Protein AF-A0AAW1TLP4-F1 (afdb_monomer_lite)

InterPro domains:
  IPR049407 Ubiquitin carboxyl-terminal hydrolase 38-like, N-terminal domain [PF21246] (5-250)

Secondary structure (DSSP, 8-state):
------------HHHHHHHHHHHHHHHHHHHHH-S-HHHHHHHHHHHHHTPPPPSSHHHHHHHHHHHHHHHHHHHHHTTSHHHHHHHHHHHHHHHHSS-S---GGGGGGGGGS-GGGHHHHHHHHHTT---HHHHHHHHHHHHHHHTT--S-THHHHHHHHHHHHHHHTT-HHHHHHHHHHHHHHHHHGGGSHHHHHHHHHHHHHHHHH-TT-HHHHHHHHHHHHHHHHHHHHH--HHHHHHHHHHHHHHHHHHHH-GGG-TTSTT---

Organism: NCBI:txid420089

Foldseek 3Di:
DDDDDDDPPDDDPVVLVVLLVVLVVLLVVCVVPVPCLLVSLLSVLVSQFPDDQDPDPVSNVVVLVSLVVVLVSCLVSPPDVVSLLSSVVSNLVVQLDPDPRTHLSSLSSLVSADLVCLLVSLLVVVVVPDDLSSLLSNLLSLLVCLLPPLSRQCSLVNSLSNLVSCVVVVVVVSLLVSLLVRQLSLLLCCLPPSSCNRSVSVNLVSLQPCLPPCSSVVSCPVVVVVSLVSLVVVVDPSSVVSNVSSVVSVVVSCVSVVCPDPPDPNPDD

pLDDT: mean 84.11, std 16.76, range [29.31, 98.0]

Radius of gyration: 20.74 Å; chains: 1; bounding box: 48×58×64 Å

Structure (mmCIF, N/CA/C/O backbone):
data_AF-A0AAW1TLP4-F1
#
_entry.id   AF-A0AAW1TLP4-F1
#
loop_
_atom_site.group_PDB
_atom_site.id
_atom_site.type_symbol
_atom_site.label_atom_id
_atom_site.label_alt_id
_atom_site.label_comp_id
_atom_site.label_asym_id
_atom_site.label_entity_id
_atom_site.label_seq_id
_atom_site.pdbx_PDB_ins_code
_atom_site.Cartn_x
_atom_site.Cartn_y
_atom_site.Cartn_z
_atom_site.occupancy
_atom_site.B_iso_or_equiv
_atom_site.auth_seq_id
_atom_site.auth_comp_id
_atom_site.auth_asym_id
_atom_site.auth_atom_id
_atom_site.pdbx_PDB_model_num
ATOM 1 N N . MET A 1 1 ? 7.059 43.260 -6.664 1.00 36.00 1 MET A N 1
ATOM 2 C CA . MET A 1 1 ? 5.935 42.314 -6.834 1.00 36.00 1 MET A CA 1
ATOM 3 C C . MET A 1 1 ? 6.008 41.305 -5.700 1.00 36.00 1 MET A C 1
ATOM 5 O O . MET A 1 1 ? 6.992 40.587 -5.611 1.00 36.00 1 MET A O 1
ATOM 9 N N . ALA A 1 2 ? 5.056 41.357 -4.768 1.00 30.28 2 ALA A N 1
ATOM 10 C CA . ALA A 1 2 ? 5.064 40.554 -3.548 1.00 30.28 2 ALA A CA 1
ATOM 11 C C . ALA A 1 2 ? 4.572 39.126 -3.831 1.00 30.28 2 ALA A C 1
ATOM 13 O O . ALA A 1 2 ? 3.462 38.934 -4.327 1.00 30.28 2 ALA A O 1
ATOM 14 N N . VAL A 1 3 ? 5.404 38.137 -3.506 1.00 29.31 3 VAL A N 1
ATOM 15 C CA . VAL A 1 3 ? 5.059 36.714 -3.533 1.00 29.31 3 VAL A CA 1
ATOM 16 C C . VAL A 1 3 ? 4.250 36.411 -2.274 1.00 29.31 3 VAL A C 1
ATOM 18 O O . VAL A 1 3 ? 4.760 36.506 -1.160 1.00 29.31 3 VAL A O 1
ATOM 21 N N . LYS A 1 4 ? 2.969 36.075 -2.446 1.00 31.33 4 LYS A N 1
ATOM 22 C CA . LYS A 1 4 ? 2.112 35.573 -1.367 1.00 31.33 4 LYS A CA 1
ATOM 23 C C . LYS A 1 4 ? 2.612 34.188 -0.948 1.00 31.33 4 LYS A C 1
ATOM 25 O O . LYS A 1 4 ? 2.318 33.195 -1.606 1.00 31.33 4 LYS A O 1
ATOM 30 N N . GLN A 1 5 ? 3.366 34.134 0.148 1.00 30.27 5 GLN A N 1
ATOM 31 C CA . GLN A 1 5 ? 3.613 32.905 0.896 1.00 30.27 5 GLN A CA 1
ATOM 32 C C . GLN A 1 5 ? 2.272 32.368 1.403 1.00 30.27 5 GLN A C 1
ATOM 34 O O . GLN A 1 5 ? 1.548 33.036 2.143 1.00 30.27 5 GLN A O 1
ATOM 39 N N . LYS A 1 6 ? 1.926 31.164 0.949 1.00 30.39 6 LYS A N 1
ATOM 40 C CA . LYS A 1 6 ? 0.768 30.407 1.410 1.00 30.39 6 LYS A CA 1
ATOM 41 C C . LYS A 1 6 ? 1.072 29.960 2.839 1.00 30.39 6 LYS A C 1
ATOM 43 O O . LYS A 1 6 ? 1.929 29.108 3.053 1.00 30.39 6 LYS A O 1
A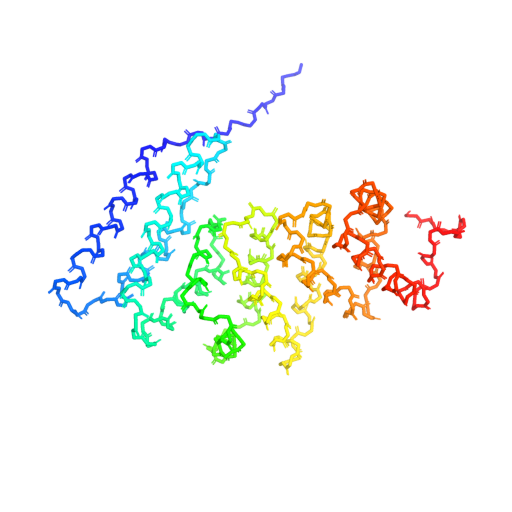TOM 48 N N . VAL A 1 7 ? 0.426 30.624 3.792 1.00 29.83 7 VAL A N 1
ATOM 49 C CA . VAL A 1 7 ? 0.464 30.322 5.224 1.00 29.83 7 VAL A CA 1
ATOM 50 C C . VAL A 1 7 ? 0.101 28.849 5.402 1.00 29.83 7 VAL A C 1
ATOM 52 O O . VAL A 1 7 ? -1.021 28.438 5.119 1.00 29.83 7 VAL A O 1
ATOM 55 N N . VAL A 1 8 ? 1.087 28.051 5.803 1.00 35.94 8 VAL A N 1
ATOM 56 C CA . VAL A 1 8 ? 0.867 26.723 6.367 1.00 35.94 8 VAL A CA 1
ATOM 57 C C . VAL A 1 8 ? 0.180 26.976 7.702 1.00 35.94 8 VAL A C 1
ATOM 59 O O . VAL A 1 8 ? 0.779 27.574 8.594 1.00 35.94 8 VAL A O 1
ATOM 62 N N . GLU A 1 9 ? -1.098 26.620 7.809 1.00 31.27 9 GLU A N 1
ATOM 63 C CA . GLU A 1 9 ? -1.825 26.654 9.077 1.00 31.27 9 GLU A CA 1
ATOM 64 C C . GLU A 1 9 ? -1.150 25.680 10.051 1.00 31.27 9 GLU A C 1
ATOM 66 O O . GLU A 1 9 ? -1.403 24.477 10.049 1.00 31.27 9 GLU A O 1
ATOM 71 N N . CYS A 1 10 ? -0.240 26.211 10.867 1.00 36.88 10 CYS A N 1
ATOM 72 C CA . CYS A 1 10 ? 0.260 25.554 12.062 1.00 36.88 10 CYS A CA 1
ATOM 73 C C . CYS A 1 10 ? -0.900 25.448 13.056 1.00 36.88 10 CYS A C 1
ATOM 75 O O . CYS A 1 10 ? -1.240 26.430 13.715 1.00 36.88 10 CYS A O 1
ATOM 77 N N . VAL A 1 11 ? -1.512 24.270 13.156 1.00 45.19 11 VAL A N 1
ATOM 78 C CA . VAL A 1 11 ? -2.456 23.947 14.233 1.00 45.19 11 VAL A CA 1
ATOM 79 C C . VAL A 1 11 ? -1.723 23.172 15.331 1.00 45.19 11 VAL A C 1
ATOM 81 O O . VAL A 1 11 ? -0.808 22.391 15.073 1.00 45.19 11 VAL A O 1
ATOM 84 N N . ASP A 1 12 ? -2.103 23.466 16.573 1.00 43.81 12 ASP A N 1
ATOM 85 C CA . ASP A 1 12 ? -1.364 23.197 17.806 1.00 43.81 12 ASP A CA 1
ATOM 86 C C . ASP A 1 12 ? -1.143 21.690 18.095 1.00 43.81 12 ASP A C 1
ATOM 88 O O . ASP A 1 12 ? -2.121 20.930 18.107 1.00 43.81 12 ASP A O 1
ATOM 92 N N . PRO A 1 13 ? 0.089 21.242 18.431 1.00 48.75 13 PRO A N 1
ATOM 93 C CA . PRO A 1 13 ? 0.403 19.875 18.878 1.00 48.75 13 PRO A CA 1
ATOM 94 C C . PRO A 1 13 ? -0.457 19.380 20.052 1.00 48.75 13 PRO A C 1
ATOM 96 O O . PRO A 1 13 ? -0.681 18.176 20.194 1.00 48.75 13 PRO A O 1
ATOM 99 N N . ALA A 1 14 ? -0.986 20.309 20.854 1.00 53.66 14 ALA A N 1
ATOM 100 C CA . ALA A 1 14 ? -1.932 20.035 21.932 1.00 53.66 14 ALA A CA 1
ATOM 101 C C . ALA A 1 14 ? -3.210 19.326 21.442 1.00 53.66 14 ALA A C 1
ATOM 103 O O . ALA A 1 14 ? -3.801 18.540 22.178 1.00 53.66 14 ALA A O 1
ATOM 104 N N . THR A 1 15 ? -3.615 19.540 20.185 1.00 61.12 15 THR A N 1
ATOM 105 C CA . THR A 1 15 ? -4.837 18.959 19.605 1.00 61.12 15 THR A CA 1
ATOM 106 C C . THR A 1 15 ? -4.687 17.462 19.332 1.00 61.12 15 THR A C 1
ATOM 108 O O . THR A 1 15 ? -5.617 16.695 19.571 1.00 61.12 15 THR A O 1
ATOM 111 N N . THR A 1 16 ? -3.519 17.020 18.858 1.00 60.44 16 THR A N 1
ATOM 112 C CA . THR A 1 16 ? -3.246 15.595 18.596 1.00 60.44 16 THR A CA 1
ATOM 113 C C . THR A 1 16 ? -3.100 14.819 19.902 1.00 60.44 16 THR A C 1
ATOM 115 O O . THR A 1 16 ? -3.655 13.733 20.033 1.00 60.44 16 THR A O 1
ATOM 118 N N . GLU A 1 17 ? -2.422 15.396 20.897 1.00 61.50 17 GLU A N 1
ATOM 119 C CA . GLU A 1 17 ? -2.265 14.791 22.226 1.00 61.50 17 GLU A CA 1
ATOM 120 C C . GLU A 1 17 ? -3.606 14.713 22.975 1.00 61.50 17 GLU A C 1
ATOM 122 O O . GLU A 1 17 ? -3.953 13.659 23.506 1.00 61.50 17 GLU A O 1
ATOM 127 N N . ALA A 1 18 ? -4.428 15.768 22.922 1.00 62.47 18 ALA A N 1
ATOM 128 C CA . ALA A 1 18 ? -5.783 15.753 23.476 1.00 62.47 18 ALA A CA 1
ATOM 129 C C . ALA A 1 18 ? -6.686 14.707 22.800 1.00 62.47 18 ALA A C 1
ATOM 131 O O . ALA A 1 18 ? -7.446 14.020 23.481 1.00 62.47 18 ALA A O 1
ATOM 132 N N . ARG A 1 19 ? -6.586 14.546 21.472 1.00 67.56 19 ARG A N 1
ATOM 133 C CA . ARG A 1 19 ? -7.321 13.502 20.739 1.00 67.56 19 ARG A CA 1
ATOM 134 C C . ARG A 1 19 ? -6.858 12.107 21.126 1.00 67.56 19 ARG A C 1
ATOM 136 O O . ARG A 1 19 ? -7.700 11.245 21.332 1.00 67.56 19 ARG A O 1
ATOM 143 N N . LEU A 1 20 ? -5.553 11.893 21.277 1.00 63.94 20 LEU A N 1
ATOM 144 C CA . LEU A 1 20 ? -5.019 10.614 21.731 1.00 63.94 20 LEU A CA 1
ATOM 145 C C . LEU A 1 20 ? -5.548 10.269 23.129 1.00 63.94 20 LEU A C 1
ATOM 147 O O . LEU A 1 20 ? -6.078 9.185 23.329 1.00 63.94 20 LEU A O 1
ATOM 151 N N . HIS A 1 21 ? -5.506 11.215 24.070 1.00 65.69 21 HIS A N 1
ATOM 152 C CA . HIS A 1 21 ? -6.095 11.028 25.398 1.00 65.69 21 HIS A CA 1
ATOM 153 C C . HIS A 1 21 ? -7.598 10.730 25.349 1.00 65.69 21 HIS A C 1
ATOM 155 O O . HIS A 1 21 ? -8.080 9.920 26.141 1.00 65.69 21 HIS A O 1
ATOM 161 N N . LEU A 1 22 ? -8.336 11.347 24.420 1.00 69.12 22 LEU A N 1
ATOM 162 C CA . LEU A 1 22 ? -9.751 11.049 24.212 1.00 69.12 22 LEU A CA 1
ATOM 163 C C . LEU A 1 22 ? -9.949 9.605 23.730 1.00 69.12 22 LEU A C 1
ATOM 165 O O . LEU A 1 22 ? -10.743 8.889 24.327 1.00 69.12 22 LEU A O 1
ATOM 169 N N . LEU A 1 23 ? -9.179 9.158 22.730 1.00 69.50 23 LEU A N 1
ATOM 170 C CA . LEU A 1 23 ? -9.235 7.785 22.209 1.00 69.50 23 LEU A CA 1
ATOM 171 C C . LEU A 1 23 ? -8.921 6.748 23.292 1.00 69.50 23 LEU A C 1
ATOM 173 O O . LEU A 1 23 ? -9.625 5.750 23.425 1.00 69.50 23 LEU A O 1
ATOM 177 N N . LEU A 1 24 ? -7.897 7.009 24.105 1.00 64.62 24 LEU A N 1
ATOM 178 C CA . LEU A 1 24 ? -7.506 6.131 25.208 1.00 64.62 24 LEU A CA 1
ATOM 179 C C . LEU A 1 24 ? -8.579 6.055 26.290 1.00 64.62 24 LEU A C 1
ATOM 181 O O . LEU A 1 24 ? -8.884 4.975 26.788 1.00 64.62 24 LEU A O 1
ATOM 185 N N . ARG A 1 25 ? -9.216 7.185 26.605 1.00 68.06 25 ARG A N 1
ATOM 186 C CA . ARG A 1 25 ? -10.347 7.210 27.531 1.00 68.06 25 ARG A CA 1
ATOM 187 C C . ARG A 1 25 ? -11.554 6.456 26.970 1.00 68.06 25 ARG A C 1
ATOM 189 O O . ARG A 1 25 ? -12.196 5.726 27.721 1.00 68.06 25 ARG A O 1
ATOM 196 N N . SER A 1 26 ? -11.856 6.600 25.678 1.00 67.06 26 SER A N 1
ATOM 197 C CA . SER A 1 26 ? -12.930 5.850 25.012 1.00 67.06 26 SER A CA 1
ATOM 198 C C . SER A 1 26 ? -12.687 4.340 25.090 1.00 67.06 26 SER A C 1
ATOM 200 O O . SER A 1 26 ? -13.602 3.588 25.419 1.00 67.06 26 SER A O 1
ATOM 202 N N . LEU A 1 27 ? -11.439 3.902 24.891 1.00 64.06 27 LEU A N 1
ATOM 203 C CA . LEU A 1 27 ? -11.014 2.506 25.038 1.00 64.06 27 LEU A CA 1
ATOM 204 C C . LEU A 1 27 ? -11.171 1.981 26.473 1.00 64.06 27 LEU A C 1
ATOM 206 O O . LEU A 1 27 ? -11.722 0.901 26.688 1.00 64.06 27 LEU A O 1
ATOM 210 N N . GLU A 1 28 ? -10.746 2.752 27.476 1.00 66.56 28 GLU A N 1
ATOM 211 C CA . GLU A 1 28 ? -10.888 2.373 28.889 1.00 66.56 28 GLU A CA 1
ATOM 212 C C . GLU A 1 28 ? -12.354 2.255 29.335 1.00 66.56 28 GLU A C 1
ATOM 214 O O . GLU A 1 28 ? -12.690 1.386 30.145 1.00 66.56 28 GLU A O 1
ATOM 219 N N . VAL A 1 29 ? -13.238 3.107 28.806 1.00 64.81 29 VAL A N 1
ATOM 220 C CA . VAL A 1 29 ? -14.685 3.049 29.068 1.00 64.81 29 VAL A CA 1
ATOM 221 C C . VAL A 1 29 ? -15.317 1.839 28.372 1.00 64.81 29 VAL A C 1
ATOM 223 O O . VAL A 1 29 ? -16.080 1.104 29.001 1.00 64.81 29 VAL A O 1
ATOM 226 N N . ALA A 1 30 ? -14.934 1.551 27.124 1.00 61.22 30 ALA A N 1
ATOM 227 C CA . ALA A 1 30 ? -15.415 0.389 26.367 1.00 61.22 30 ALA A CA 1
ATOM 228 C C . ALA A 1 30 ? -15.118 -0.949 27.062 1.00 61.22 30 ALA A C 1
ATOM 230 O O . ALA A 1 30 ? -15.919 -1.890 27.016 1.00 61.22 30 ALA A O 1
ATOM 231 N N . LYS A 1 31 ? -13.976 -1.019 27.755 1.00 60.94 31 LYS A N 1
ATOM 232 C CA . LYS A 1 31 ? -13.563 -2.182 28.543 1.00 60.94 31 LYS A CA 1
ATOM 233 C C . LYS A 1 31 ? -14.508 -2.477 29.712 1.00 60.94 31 LYS A C 1
ATOM 235 O O . LYS A 1 31 ? -14.635 -3.639 30.094 1.00 60.94 31 LYS A O 1
ATOM 240 N N . ARG A 1 32 ? -15.173 -1.454 30.268 1.00 59.72 32 ARG A N 1
ATOM 241 C CA . ARG A 1 32 ? -16.080 -1.583 31.422 1.00 59.72 32 ARG A CA 1
ATOM 242 C C . ARG A 1 32 ? -17.505 -1.977 31.032 1.00 59.72 32 ARG A C 1
ATOM 244 O O . ARG A 1 32 ? -18.088 -2.794 31.736 1.00 59.72 32 ARG A O 1
ATOM 251 N N . ASP A 1 33 ? -18.025 -1.461 29.917 1.00 56.41 33 ASP A N 1
ATOM 252 C CA . ASP A 1 33 ? -19.459 -1.575 29.600 1.00 56.41 33 ASP A CA 1
ATOM 253 C C . ASP A 1 33 ? -19.828 -2.655 28.569 1.00 56.41 33 ASP A C 1
ATOM 255 O O . ASP A 1 33 ? -21.009 -2.935 28.397 1.00 56.41 33 ASP A O 1
ATOM 259 N N . GLY A 1 34 ? -18.863 -3.300 27.897 1.00 54.25 34 GLY A N 1
ATOM 260 C CA . GLY A 1 34 ? -19.057 -4.521 27.085 1.00 54.25 34 GLY A CA 1
ATOM 261 C C . GLY A 1 34 ? -19.951 -4.421 25.831 1.00 54.25 34 GLY A C 1
ATOM 262 O O . GLY A 1 34 ? -19.796 -5.232 24.925 1.00 54.25 34 GLY A O 1
ATOM 263 N N . ILE A 1 35 ? -20.839 -3.428 25.737 1.00 54.84 35 ILE A N 1
ATOM 264 C CA . ILE A 1 35 ? -21.968 -3.363 24.790 1.00 54.84 35 ILE A CA 1
ATOM 265 C C . ILE A 1 35 ? -21.676 -2.449 23.574 1.00 54.84 35 ILE A C 1
ATOM 267 O O . ILE A 1 35 ? -22.489 -2.370 22.660 1.00 54.84 35 ILE A O 1
ATOM 271 N N . GLN A 1 36 ? -20.523 -1.764 23.512 1.00 65.62 36 GLN A N 1
ATOM 272 C CA . GLN A 1 36 ? -20.207 -0.795 22.433 1.00 65.62 36 GLN A CA 1
ATOM 273 C C . GLN A 1 36 ? -18.765 -0.875 21.891 1.00 65.62 36 GLN A C 1
ATOM 275 O O . GLN A 1 36 ? -18.196 0.132 21.468 1.00 65.62 36 GLN A O 1
ATOM 280 N N . ARG A 1 37 ? -18.128 -2.052 21.940 1.00 68.69 37 ARG A N 1
ATOM 281 C CA . ARG A 1 37 ? -16.717 -2.199 21.521 1.00 68.69 37 ARG A CA 1
ATOM 282 C C . ARG A 1 37 ? -16.502 -1.914 20.030 1.00 68.69 37 ARG A C 1
ATOM 284 O O . ARG A 1 37 ? -15.512 -1.290 19.671 1.00 68.69 37 ARG A O 1
ATOM 291 N N . ASP A 1 38 ? -17.453 -2.311 19.194 1.00 71.12 38 ASP A N 1
ATOM 292 C CA . ASP A 1 38 ? -17.503 -2.041 17.753 1.00 71.12 38 ASP A CA 1
ATOM 293 C C . ASP A 1 38 ? -17.496 -0.536 17.441 1.00 71.12 38 ASP A C 1
ATOM 295 O O . ASP A 1 38 ? -16.661 -0.057 16.675 1.00 71.12 38 ASP A O 1
ATOM 299 N N . LYS A 1 39 ? -18.368 0.233 18.103 1.00 77.44 39 LYS A N 1
ATOM 300 C CA . LYS A 1 39 ? -18.465 1.690 17.929 1.00 77.44 39 LYS A CA 1
ATOM 301 C C . LYS A 1 39 ? -17.185 2.399 18.341 1.00 77.44 39 LYS A C 1
ATOM 303 O O . LYS A 1 39 ? -16.747 3.320 17.663 1.00 77.44 39 LYS A O 1
ATOM 308 N N . VAL A 1 40 ? -16.568 1.941 19.425 1.00 76.19 40 VAL A N 1
ATOM 309 C CA . VAL A 1 40 ? -15.319 2.516 19.930 1.00 76.19 40 VAL A CA 1
ATOM 310 C C . VAL A 1 40 ? -14.174 2.255 18.951 1.00 76.19 40 VAL A C 1
ATOM 312 O O . VAL A 1 40 ? -13.410 3.172 18.662 1.00 76.19 40 VAL A O 1
ATOM 315 N N . CYS A 1 41 ? -14.088 1.055 18.368 1.00 78.81 41 CYS A N 1
ATOM 316 C CA . CYS A 1 41 ? -13.142 0.771 17.289 1.00 78.81 41 CYS A CA 1
ATOM 317 C C . CYS A 1 41 ? -13.356 1.698 16.087 1.00 78.81 41 CYS A C 1
ATOM 319 O O . CYS A 1 41 ? -12.394 2.296 15.611 1.00 78.81 41 CYS A O 1
ATOM 321 N N . VAL A 1 42 ? -14.602 1.896 15.649 1.00 82.50 42 VAL A N 1
ATOM 322 C CA . VAL A 1 42 ? -14.922 2.821 14.547 1.00 82.50 42 VAL A CA 1
ATOM 323 C C . VAL A 1 42 ? -14.492 4.259 14.870 1.00 82.50 42 VAL A C 1
ATOM 325 O O . VAL A 1 42 ? -13.845 4.906 14.047 1.00 82.50 42 VAL A O 1
ATOM 328 N N . GLU A 1 43 ? -14.773 4.751 16.080 1.00 83.38 43 GLU A N 1
ATOM 329 C CA . GLU A 1 43 ? -14.359 6.090 16.524 1.00 83.38 43 GLU A CA 1
ATOM 330 C C . GLU A 1 43 ? -12.834 6.256 16.559 1.00 83.38 43 GLU A C 1
ATOM 332 O O . GLU A 1 43 ? -12.315 7.311 16.184 1.00 83.38 43 GLU A O 1
ATOM 337 N N . ILE A 1 44 ? -12.100 5.218 16.969 1.00 84.06 44 ILE A N 1
ATOM 338 C CA . ILE A 1 44 ? -10.632 5.229 16.957 1.00 84.06 44 ILE A CA 1
ATOM 339 C C . ILE A 1 44 ? -10.106 5.320 15.538 1.00 84.06 44 ILE A C 1
ATOM 341 O O . ILE A 1 44 ? -9.225 6.136 15.272 1.00 84.06 44 ILE A O 1
ATOM 345 N N . VAL A 1 45 ? -10.648 4.515 14.626 1.00 88.94 45 VAL A N 1
ATOM 346 C CA . VAL A 1 45 ? -10.234 4.519 13.223 1.00 88.94 45 VAL A CA 1
ATOM 347 C C . VAL A 1 45 ? -10.465 5.893 12.593 1.00 88.94 45 VAL A C 1
ATOM 349 O O . VAL A 1 45 ? -9.536 6.459 12.012 1.00 88.94 45 VAL A O 1
ATOM 352 N N . ALA A 1 46 ? -11.645 6.483 12.793 1.00 87.94 46 ALA A N 1
ATOM 353 C CA . ALA A 1 46 ? -11.936 7.842 12.340 1.00 87.94 46 ALA A CA 1
ATOM 354 C C . ALA A 1 46 ? -10.996 8.879 12.991 1.00 87.94 46 ALA A C 1
ATOM 356 O O . ALA A 1 46 ? -10.464 9.766 12.321 1.00 87.94 46 ALA A O 1
ATOM 357 N N . GLY A 1 47 ? -10.722 8.747 14.293 1.00 86.94 47 GLY A N 1
ATOM 358 C CA . GLY A 1 47 ? -9.805 9.620 15.028 1.00 86.94 47 GLY A CA 1
ATOM 359 C C . GLY A 1 47 ? -8.369 9.577 14.500 1.00 86.94 47 GLY A C 1
ATOM 360 O O . GLY A 1 47 ? -7.753 10.633 14.315 1.00 86.94 47 GLY A O 1
ATOM 361 N N . LEU A 1 48 ? -7.860 8.379 14.196 1.00 89.88 48 LEU A N 1
ATOM 362 C CA . LEU A 1 48 ? -6.547 8.168 13.580 1.00 89.88 48 LEU A CA 1
ATOM 363 C C . LEU A 1 48 ? -6.451 8.876 12.223 1.00 89.88 48 LEU A C 1
ATOM 365 O O . LEU A 1 48 ? -5.416 9.468 11.920 1.00 89.88 48 LEU A O 1
ATOM 369 N N . GLY A 1 49 ? -7.533 8.886 11.438 1.00 89.62 49 GLY A N 1
ATOM 370 C CA . GLY A 1 49 ? -7.597 9.552 10.130 1.00 89.62 49 GLY A CA 1
ATOM 371 C C . GLY A 1 49 ? -7.420 11.057 10.184 1.00 89.62 49 GLY A C 1
ATOM 372 O O . GLY A 1 49 ? -6.942 11.663 9.227 1.00 89.62 49 GLY A O 1
ATOM 373 N N . MET A 1 50 ? -7.711 11.655 11.334 1.00 87.44 50 MET A N 1
ATOM 374 C CA . MET A 1 50 ? -7.641 13.096 11.544 1.00 87.44 50 MET A CA 1
ATOM 375 C C . MET A 1 50 ? -6.293 13.564 12.105 1.00 87.44 50 MET A C 1
ATOM 377 O O . MET A 1 50 ? -6.128 14.758 12.382 1.00 87.44 50 MET A O 1
ATOM 381 N N . PHE A 1 51 ? -5.335 12.658 12.320 1.00 86.06 51 PHE A N 1
ATOM 382 C CA . PHE A 1 51 ? -4.016 13.012 12.838 1.00 86.06 51 PHE A CA 1
ATOM 383 C C . PHE A 1 51 ? -3.167 13.740 11.800 1.00 86.06 51 PHE A C 1
ATOM 385 O O . PHE A 1 51 ? -2.965 13.276 10.680 1.00 86.06 51 PHE A O 1
ATOM 392 N N . GLN A 1 52 ? -2.587 14.866 12.202 1.00 83.25 52 GLN A N 1
ATOM 393 C CA . GLN A 1 52 ? -1.546 15.519 11.420 1.00 83.25 52 GLN A CA 1
ATOM 394 C C . GLN A 1 52 ? -0.194 14.929 11.808 1.00 83.25 52 GLN A C 1
ATOM 396 O O . GLN A 1 52 ? 0.163 14.922 12.986 1.00 83.25 52 GLN A O 1
ATOM 401 N N . ILE A 1 53 ? 0.549 14.438 10.817 1.00 86.12 53 ILE A N 1
ATOM 402 C CA . ILE A 1 53 ? 1.898 13.918 11.033 1.00 86.12 53 ILE A CA 1
ATOM 403 C C . ILE A 1 53 ? 2.819 15.107 11.334 1.00 86.12 53 ILE A C 1
ATOM 405 O O . ILE A 1 53 ? 2.914 16.011 10.498 1.00 86.12 53 ILE A O 1
ATOM 409 N N . PRO A 1 54 ? 3.500 15.138 12.491 1.00 87.19 54 PRO A N 1
ATOM 410 C CA . PRO A 1 54 ? 4.430 16.215 12.796 1.00 87.19 54 PRO A CA 1
ATOM 411 C C . PRO A 1 54 ? 5.636 16.192 11.850 1.00 87.19 54 PRO A C 1
ATOM 413 O O . PRO A 1 54 ? 6.249 15.145 11.659 1.00 87.19 54 PRO A O 1
ATOM 416 N N . SER A 1 55 ? 6.014 17.353 11.310 1.00 85.25 55 SER A N 1
ATOM 417 C CA . SER A 1 55 ? 7.252 17.504 10.524 1.00 85.25 55 SER A CA 1
ATOM 418 C C . SER A 1 55 ? 8.504 17.649 11.396 1.00 85.25 55 SER A C 1
ATOM 420 O O . SER A 1 55 ? 9.620 17.485 10.912 1.00 85.25 55 SER A O 1
ATOM 422 N N . ASP A 1 56 ? 8.322 18.010 12.668 1.00 90.19 56 ASP A N 1
ATOM 423 C CA . ASP A 1 56 ? 9.404 18.166 13.637 1.00 90.19 56 ASP A CA 1
ATOM 424 C C . ASP A 1 56 ? 9.880 16.789 14.142 1.00 90.19 56 ASP A C 1
ATOM 426 O O . ASP A 1 56 ? 9.035 16.004 14.585 1.00 90.19 56 ASP A O 1
ATOM 430 N N . PRO A 1 57 ? 11.193 16.483 14.115 1.00 88.38 57 PRO A N 1
ATOM 431 C CA . PRO A 1 57 ? 11.704 15.159 14.475 1.00 88.38 57 PRO A CA 1
ATOM 432 C C . PRO A 1 57 ? 11.375 14.709 15.905 1.00 88.38 57 PRO A C 1
ATOM 434 O 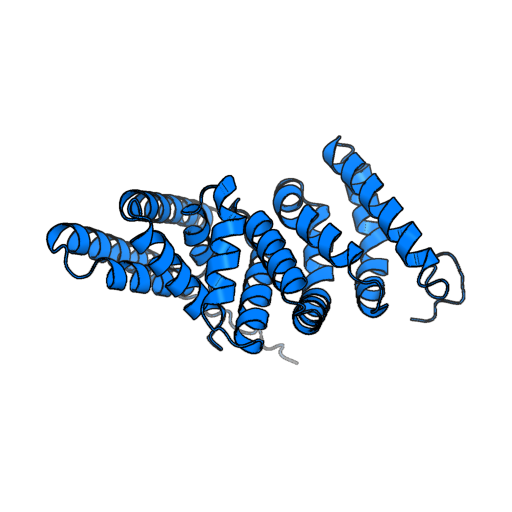O . PRO A 1 57 ? 11.009 13.553 16.111 1.00 88.38 57 PRO A O 1
ATOM 437 N N . GLU A 1 58 ? 11.467 15.594 16.901 1.00 88.81 58 GLU A N 1
ATOM 438 C CA . GLU A 1 58 ? 11.207 15.232 18.302 1.00 88.81 58 GLU A CA 1
ATOM 439 C C . GLU A 1 58 ? 9.719 14.949 18.524 1.00 88.81 58 GLU A C 1
ATOM 441 O O . GLU A 1 58 ? 9.340 13.941 19.134 1.00 88.81 58 GLU A O 1
ATOM 446 N N . LYS A 1 59 ? 8.855 15.801 17.960 1.00 87.56 59 LYS A N 1
ATOM 447 C CA . LYS A 1 59 ? 7.402 15.594 17.979 1.00 87.56 59 LYS A CA 1
ATOM 448 C C . LYS A 1 59 ? 7.000 14.355 17.191 1.00 87.56 59 LYS A C 1
ATOM 450 O O . LYS A 1 59 ? 6.080 13.661 17.617 1.00 87.56 59 LYS A O 1
ATOM 455 N N . PHE A 1 60 ? 7.681 14.054 16.087 1.00 88.12 60 PHE A N 1
ATOM 456 C CA . PHE A 1 60 ? 7.452 12.844 15.304 1.00 88.12 60 PHE A CA 1
ATOM 457 C C . PHE A 1 60 ? 7.776 11.590 16.123 1.00 88.12 60 PHE A C 1
ATOM 459 O O . PHE A 1 60 ? 6.947 10.689 16.200 1.00 88.12 60 PHE A O 1
ATOM 466 N N . ILE A 1 61 ? 8.911 11.555 16.829 1.00 88.44 61 ILE A N 1
ATOM 467 C CA . ILE A 1 61 ? 9.259 10.428 17.712 1.00 88.44 61 ILE A CA 1
ATOM 468 C C . ILE A 1 61 ? 8.208 10.248 18.817 1.00 88.44 61 ILE A C 1
ATOM 470 O O . ILE A 1 61 ? 7.771 9.125 19.073 1.00 88.44 61 ILE A O 1
ATOM 474 N N . LYS A 1 62 ? 7.763 11.337 19.463 1.00 87.12 62 LYS A N 1
ATOM 475 C CA . LYS A 1 62 ? 6.688 11.268 20.472 1.00 87.12 62 LYS A CA 1
ATOM 476 C C . LYS A 1 62 ? 5.378 10.761 19.857 1.00 87.12 62 LYS A C 1
ATOM 478 O O . LYS A 1 62 ? 4.691 9.945 20.465 1.00 87.12 62 LYS A O 1
ATOM 483 N N . PHE A 1 63 ? 5.047 11.216 18.651 1.00 88.19 63 PHE A N 1
ATOM 484 C CA . PHE A 1 63 ? 3.865 10.779 17.916 1.00 88.19 63 PHE A CA 1
ATOM 485 C C . PHE A 1 63 ? 3.899 9.281 17.601 1.00 88.19 63 PHE A C 1
ATOM 487 O O . PHE A 1 63 ? 2.908 8.600 17.845 1.00 88.19 63 PHE A O 1
ATOM 494 N N . ILE A 1 64 ? 5.038 8.753 17.147 1.00 90.75 64 ILE A N 1
ATOM 495 C CA . ILE A 1 64 ? 5.207 7.318 16.894 1.00 90.75 64 ILE A CA 1
ATOM 496 C C . ILE A 1 64 ? 5.036 6.499 18.179 1.00 90.75 64 ILE A C 1
ATOM 498 O O . ILE A 1 64 ? 4.267 5.546 18.174 1.00 90.75 64 ILE A O 1
ATOM 502 N N . LYS A 1 65 ? 5.628 6.912 19.307 1.00 87.62 65 LYS A N 1
ATOM 503 C CA . LYS A 1 65 ? 5.429 6.225 20.603 1.00 87.62 65 LYS A CA 1
ATOM 504 C C . LYS A 1 65 ? 3.965 6.185 21.043 1.00 87.62 65 LYS A C 1
ATOM 506 O O . LYS A 1 65 ? 3.483 5.194 21.581 1.00 87.62 65 LYS A O 1
ATOM 511 N N . ASN A 1 66 ? 3.243 7.278 20.819 1.00 84.38 66 ASN A N 1
ATOM 512 C CA . ASN A 1 66 ? 1.813 7.332 21.101 1.00 84.38 66 ASN A CA 1
ATOM 513 C C . ASN A 1 66 ? 1.023 6.388 20.184 1.00 84.38 66 ASN A C 1
ATOM 515 O O . ASN A 1 66 ? 0.050 5.772 20.615 1.00 84.38 66 ASN A O 1
ATOM 519 N N . LEU A 1 67 ? 1.446 6.270 18.928 1.00 89.06 67 LEU A N 1
ATOM 520 C CA . LEU A 1 67 ? 0.827 5.393 17.949 1.00 89.06 67 LEU A CA 1
ATOM 521 C C . LEU A 1 67 ? 1.076 3.909 18.263 1.00 89.06 67 LEU A C 1
ATOM 523 O O . LEU A 1 67 ? 0.135 3.123 18.188 1.00 89.06 67 LEU A O 1
ATOM 527 N N . GLU A 1 68 ? 2.283 3.553 18.712 1.00 89.88 68 GLU A N 1
ATOM 528 C CA . GLU A 1 68 ? 2.621 2.225 19.254 1.00 89.88 68 GLU A CA 1
ATOM 529 C C . GLU A 1 68 ? 1.698 1.846 20.420 1.00 89.88 68 GLU A C 1
ATOM 531 O O . GLU A 1 68 ? 1.217 0.715 20.514 1.00 89.88 68 GLU A O 1
ATOM 536 N N . PHE A 1 69 ? 1.396 2.804 21.302 1.00 84.44 69 PHE A N 1
ATOM 537 C CA . PHE A 1 69 ? 0.472 2.566 22.403 1.00 84.44 69 PHE A CA 1
ATOM 538 C C . PHE A 1 69 ? -0.951 2.289 21.904 1.00 84.44 69 PHE A C 1
ATOM 540 O O . PHE A 1 69 ? -1.550 1.295 22.314 1.00 84.44 69 PHE A O 1
ATOM 547 N N . VAL A 1 70 ? -1.473 3.092 20.970 1.00 85.06 70 VAL A N 1
ATOM 548 C CA . VAL A 1 70 ? -2.794 2.848 20.359 1.00 85.06 70 VAL A CA 1
ATOM 549 C C . VAL A 1 70 ? -2.839 1.487 19.661 1.00 85.06 70 VAL A C 1
ATOM 551 O O . VAL A 1 70 ? -3.795 0.737 19.850 1.00 85.06 70 VAL A O 1
ATOM 554 N N . GLU A 1 71 ? -1.794 1.138 18.911 1.00 88.44 71 GLU A N 1
ATOM 555 C CA . GLU A 1 71 ? -1.653 -0.172 18.273 1.00 88.44 71 GLU A CA 1
ATOM 556 C C . GLU A 1 71 ? -1.735 -1.312 19.292 1.00 88.44 71 GLU A C 1
ATOM 558 O O . GLU A 1 71 ? -2.465 -2.280 19.082 1.00 88.44 71 GLU A O 1
ATOM 563 N N . SER A 1 72 ? -1.013 -1.190 20.410 1.00 86.38 72 SER A N 1
ATOM 564 C CA . SER A 1 72 ? -0.979 -2.214 21.456 1.00 86.38 72 SER A CA 1
ATOM 565 C C . SER A 1 72 ? -2.352 -2.439 22.090 1.00 86.38 72 SER A C 1
ATOM 567 O O . SER A 1 72 ? -2.746 -3.584 22.320 1.00 86.38 72 SER A O 1
ATOM 569 N N . VAL A 1 73 ? -3.114 -1.362 22.299 1.00 81.94 73 VAL A N 1
ATOM 570 C CA . VAL A 1 73 ? -4.470 -1.448 22.842 1.00 81.94 73 VAL A CA 1
ATOM 571 C C . VAL A 1 73 ? -5.419 -2.057 21.814 1.00 81.94 73 VAL A C 1
ATOM 573 O O . VAL A 1 73 ? -6.162 -2.974 22.154 1.00 81.94 73 VAL A O 1
ATOM 576 N N . LEU A 1 74 ? -5.360 -1.630 20.546 1.00 84.62 74 LEU A N 1
ATOM 577 C CA . LEU A 1 74 ? -6.187 -2.220 19.489 1.00 84.62 74 LEU A CA 1
ATOM 578 C C . LEU A 1 74 ? -5.925 -3.725 19.342 1.00 84.62 74 LEU A C 1
ATOM 580 O O . LEU A 1 74 ? -6.880 -4.491 19.246 1.00 84.62 74 LEU A O 1
ATOM 584 N N . LYS A 1 75 ? -4.661 -4.165 19.397 1.00 87.00 75 LYS A N 1
ATOM 585 C CA . LYS A 1 75 ? -4.293 -5.592 19.377 1.00 87.00 75 LYS A CA 1
ATOM 586 C C . LYS A 1 75 ? -4.860 -6.359 20.571 1.00 87.00 75 LYS A C 1
ATOM 588 O O . LYS A 1 75 ? -5.305 -7.491 20.410 1.00 87.00 75 LYS A O 1
ATOM 593 N N . GLN A 1 76 ? -4.856 -5.757 21.759 1.00 81.81 76 GLN A N 1
ATOM 594 C CA . GLN A 1 76 ? -5.375 -6.397 22.965 1.00 81.81 76 GLN A CA 1
ATOM 595 C C . GLN A 1 76 ? -6.905 -6.544 22.934 1.00 81.81 76 GLN A C 1
ATOM 597 O O . GLN A 1 76 ? -7.438 -7.574 23.350 1.00 81.81 76 GLN A O 1
ATOM 602 N N . GLU A 1 77 ? -7.610 -5.535 22.426 1.00 76.31 77 GLU A N 1
ATOM 603 C CA . GLU A 1 77 ? -9.074 -5.531 22.378 1.00 76.31 77 GLU A CA 1
ATOM 604 C C . GLU A 1 77 ? -9.618 -6.342 21.185 1.00 76.31 77 GLU A C 1
ATOM 606 O O . GLU A 1 77 ? -10.601 -7.068 21.335 1.00 76.31 77 GLU A O 1
ATOM 611 N N . CYS A 1 78 ? -8.949 -6.318 20.025 1.00 80.12 78 CYS A N 1
ATOM 612 C CA . CYS A 1 78 ? -9.356 -7.036 18.805 1.00 80.12 78 CYS A CA 1
ATOM 613 C C . CYS A 1 78 ? -8.921 -8.513 18.775 1.00 80.12 78 CYS A C 1
ATOM 615 O O . CYS A 1 78 ? -8.668 -9.068 17.709 1.00 80.12 78 CYS A O 1
ATOM 617 N N . THR A 1 79 ? -8.854 -9.173 19.933 1.00 74.75 79 THR A N 1
ATOM 618 C CA . THR A 1 79 ? -8.551 -10.616 20.024 1.00 74.75 79 THR A CA 1
ATOM 619 C C . THR A 1 79 ? -9.681 -11.498 19.482 1.00 74.75 79 THR A C 1
ATOM 621 O O . THR A 1 79 ? -9.440 -12.641 19.099 1.00 74.75 79 THR A O 1
ATOM 624 N N . ASN A 1 80 ? -10.910 -10.972 19.413 1.00 73.56 80 ASN A N 1
ATOM 625 C CA . ASN A 1 80 ? -12.011 -11.596 18.682 1.00 73.56 80 ASN A CA 1
ATOM 626 C C . ASN A 1 80 ? -11.923 -11.214 17.193 1.00 73.56 80 ASN A C 1
ATOM 628 O O . ASN A 1 80 ? -11.942 -10.027 16.857 1.00 73.56 80 ASN A O 1
ATOM 632 N N . GLY A 1 81 ? -11.898 -12.217 16.310 1.00 79.75 81 GLY A N 1
ATOM 633 C CA . GLY A 1 81 ? -11.880 -12.022 14.860 1.00 79.75 81 GLY A CA 1
ATOM 634 C C . GLY A 1 81 ? -13.018 -11.131 14.351 1.00 79.75 81 GLY A C 1
ATOM 635 O O . GLY A 1 81 ? -12.794 -10.330 13.450 1.00 79.75 81 GLY A O 1
ATOM 636 N N . GLU A 1 82 ? -14.204 -11.180 14.964 1.00 84.25 82 GLU A N 1
ATOM 637 C CA . GLU A 1 82 ? -15.330 -10.308 14.590 1.00 84.25 82 GLU A CA 1
ATOM 638 C C . GLU A 1 82 ? -15.002 -8.820 14.773 1.00 84.25 82 GLU A C 1
ATOM 640 O O . GLU A 1 82 ? -15.283 -8.008 13.893 1.00 84.25 82 GLU A O 1
ATOM 645 N N . LEU A 1 83 ? -14.355 -8.457 15.887 1.00 84.12 83 LEU A N 1
ATOM 646 C CA . LEU A 1 83 ? -13.995 -7.066 16.167 1.00 84.12 83 LEU A CA 1
ATOM 647 C C . LEU A 1 83 ? -12.847 -6.593 15.269 1.00 84.12 83 LEU A C 1
ATOM 649 O O . LEU A 1 83 ? -12.843 -5.443 14.830 1.00 84.12 83 LEU A O 1
ATOM 653 N N . MET A 1 84 ? -11.904 -7.484 14.947 1.00 89.12 84 MET A N 1
ATOM 654 C CA . MET A 1 84 ? -10.866 -7.209 13.952 1.00 89.12 84 MET A CA 1
ATOM 655 C C . MET A 1 84 ? -11.494 -6.868 12.592 1.00 89.12 84 MET A C 1
ATOM 657 O O . MET A 1 84 ? -11.138 -5.846 12.006 1.00 89.12 84 MET A O 1
ATOM 661 N N . TYR A 1 85 ? -12.443 -7.677 12.108 1.00 90.25 85 TYR A N 1
ATOM 662 C CA . TYR A 1 85 ? -13.118 -7.419 10.833 1.00 90.25 85 TYR A CA 1
ATOM 663 C C . TYR A 1 85 ? -13.964 -6.144 10.866 1.00 90.25 85 TYR A C 1
ATOM 665 O O . TYR A 1 85 ? -13.877 -5.366 9.924 1.00 90.25 85 TYR A O 1
ATOM 673 N N . ALA A 1 86 ? -14.681 -5.858 11.956 1.00 89.19 86 ALA A N 1
ATOM 674 C CA . ALA A 1 86 ? -15.406 -4.592 12.111 1.00 89.19 86 ALA A CA 1
ATOM 675 C C . ALA A 1 86 ? -14.464 -3.368 12.105 1.00 89.19 86 ALA A C 1
ATOM 677 O O . ALA A 1 86 ? -14.767 -2.332 11.516 1.00 89.19 86 ALA A O 1
ATOM 678 N N . THR A 1 87 ? -13.281 -3.485 12.718 1.00 90.69 87 THR A N 1
ATOM 679 C CA . THR A 1 87 ? -12.263 -2.418 12.711 1.00 90.69 87 THR A CA 1
ATOM 680 C C . THR A 1 87 ? -11.660 -2.232 11.317 1.00 90.69 87 THR A C 1
ATOM 682 O O . THR A 1 87 ? -11.425 -1.106 10.876 1.00 90.69 87 THR A O 1
ATOM 685 N N . LEU A 1 88 ? -11.435 -3.333 10.596 1.00 92.88 88 LEU A N 1
ATOM 686 C CA . LEU A 1 88 ? -10.983 -3.309 9.209 1.00 92.88 88 LEU A CA 1
ATOM 687 C C . LEU A 1 88 ? -12.044 -2.691 8.290 1.00 92.88 88 LEU A C 1
ATOM 689 O O . LEU A 1 88 ? -11.710 -1.864 7.449 1.00 92.88 88 LEU A O 1
ATOM 693 N N . GLU A 1 89 ? -13.316 -3.030 8.486 1.00 93.06 89 GLU A N 1
ATOM 694 C CA . GLU A 1 89 ? -14.446 -2.428 7.776 1.00 93.06 89 GLU A CA 1
ATOM 695 C C . GLU A 1 89 ? -14.494 -0.917 7.990 1.00 93.06 89 GLU A C 1
ATOM 697 O O . GLU A 1 89 ? -14.591 -0.159 7.029 1.00 93.06 89 GLU A O 1
ATOM 702 N N . ALA A 1 90 ? -14.339 -0.464 9.239 1.00 92.62 90 ALA A N 1
ATOM 703 C CA . ALA A 1 90 ? -14.274 0.957 9.558 1.00 92.62 90 ALA A CA 1
ATOM 704 C C . ALA A 1 90 ? -13.126 1.656 8.813 1.00 92.62 90 ALA A C 1
ATOM 706 O O . ALA A 1 90 ? -13.322 2.744 8.273 1.00 92.62 90 ALA A O 1
ATOM 707 N N . LEU A 1 91 ? -11.950 1.020 8.717 1.00 94.88 91 LEU A N 1
ATOM 708 C CA . LEU A 1 91 ? -10.826 1.561 7.948 1.00 94.88 91 LEU A CA 1
ATOM 709 C C . LEU A 1 91 ? -11.195 1.703 6.472 1.00 94.88 91 LEU A C 1
ATOM 711 O O . LEU A 1 91 ? -10.980 2.768 5.896 1.00 94.88 91 LEU A O 1
ATOM 715 N N . TYR A 1 92 ? -11.730 0.640 5.867 1.00 94.25 92 TYR A N 1
ATOM 716 C CA . TYR A 1 92 ? -12.076 0.627 4.447 1.00 94.25 92 TYR A CA 1
ATOM 717 C C . TYR A 1 92 ? -13.194 1.600 4.112 1.00 94.25 92 TYR A C 1
ATOM 719 O O . TYR A 1 92 ? -13.128 2.273 3.083 1.00 94.25 92 TYR A O 1
ATOM 727 N N . ASN A 1 93 ? -14.172 1.747 5.001 1.00 93.31 93 ASN A N 1
ATOM 728 C CA . ASN A 1 93 ? -15.186 2.778 4.891 1.00 93.31 93 ASN A CA 1
ATOM 729 C C . ASN A 1 93 ? -14.508 4.149 4.841 1.00 93.31 93 ASN A C 1
ATOM 731 O O . ASN A 1 93 ? -14.634 4.833 3.832 1.00 93.31 93 ASN A O 1
ATOM 735 N N . GLU A 1 94 ? -13.699 4.526 5.826 1.00 93.25 94 GLU A N 1
ATOM 736 C CA . GLU A 1 94 ? -13.040 5.839 5.838 1.00 93.25 94 GLU A CA 1
ATOM 737 C C . GLU A 1 94 ? -12.198 6.115 4.576 1.00 93.25 94 GLU A C 1
ATOM 739 O O . GLU A 1 94 ? -12.383 7.150 3.933 1.00 93.25 94 GLU A O 1
ATOM 744 N N . ILE A 1 95 ? -11.327 5.184 4.160 1.00 94.12 95 ILE A N 1
ATOM 745 C CA . ILE A 1 95 ? -10.424 5.394 3.007 1.00 94.12 95 ILE A CA 1
ATOM 746 C C . ILE A 1 95 ? -11.113 5.311 1.641 1.00 94.12 95 ILE A C 1
ATOM 748 O O . ILE A 1 95 ? -10.531 5.736 0.642 1.00 94.12 95 ILE A O 1
ATOM 752 N N . SER A 1 96 ? -12.318 4.749 1.573 1.00 92.88 96 SER A N 1
ATOM 753 C CA . SER A 1 96 ? -13.099 4.666 0.335 1.00 92.88 96 SER A CA 1
ATOM 754 C C . SER A 1 96 ? -14.105 5.807 0.178 1.00 92.88 96 SER A C 1
ATOM 756 O O . SER A 1 96 ? -14.633 6.017 -0.923 1.00 92.88 96 SER A O 1
ATOM 758 N N . HIS A 1 97 ? -14.375 6.555 1.253 1.00 88.38 97 HIS A N 1
ATOM 759 C CA . HIS A 1 97 ? -15.224 7.737 1.208 1.00 88.38 97 HIS A CA 1
ATOM 760 C C . HIS A 1 97 ? -14.507 8.904 0.508 1.00 88.38 97 HIS A C 1
ATOM 762 O O . HIS A 1 97 ? -13.292 9.066 0.635 1.00 88.38 97 HIS A O 1
ATOM 768 N N . PRO A 1 98 ? -15.249 9.775 -0.203 1.00 78.69 98 PRO A N 1
ATOM 769 C CA . PRO A 1 98 ? -14.725 11.027 -0.743 1.00 78.69 98 PRO A CA 1
ATOM 770 C C . PRO A 1 98 ? -14.539 12.045 0.398 1.00 78.69 98 PRO A C 1
ATOM 772 O O . PRO A 1 98 ? -15.245 13.048 0.488 1.00 78.69 98 PRO A O 1
ATOM 775 N N . SER A 1 99 ? -13.645 11.745 1.337 1.00 68.62 99 SER A N 1
ATOM 776 C CA . SER A 1 99 ? -13.348 12.576 2.502 1.00 68.62 99 SER A CA 1
ATOM 777 C 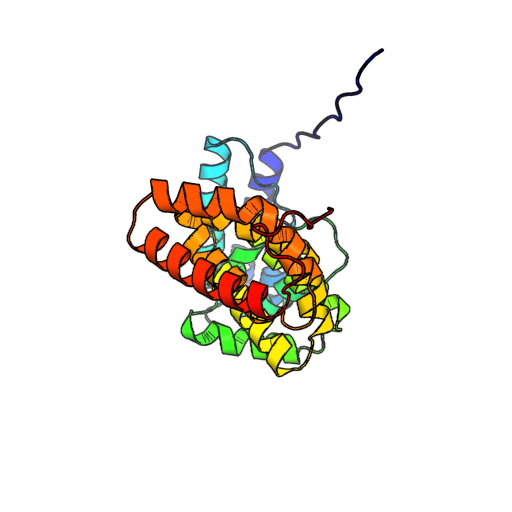C . SER A 1 99 ? -12.093 13.436 2.270 1.00 68.62 99 SER A C 1
ATOM 779 O O . SER A 1 99 ? -11.483 13.435 1.198 1.00 68.62 99 SER A O 1
ATOM 781 N N . LYS A 1 100 ? -11.737 14.258 3.267 1.00 71.81 100 LYS A N 1
ATOM 782 C CA . LYS A 1 100 ? -10.502 15.063 3.263 1.00 71.81 100 LYS A CA 1
ATOM 783 C C . LYS A 1 100 ? -9.276 14.146 3.376 1.00 71.81 100 LYS A C 1
ATOM 785 O O . LYS A 1 100 ? -9.400 12.991 3.749 1.00 71.81 100 LYS A O 1
ATOM 790 N N . VAL A 1 101 ? -8.085 14.682 3.097 1.00 81.00 101 VAL A N 1
ATOM 791 C CA . VAL A 1 101 ? -6.812 13.941 3.186 1.00 81.00 101 VAL A CA 1
ATOM 792 C C . VAL A 1 101 ? -6.692 13.217 4.532 1.00 81.00 101 VAL A C 1
ATOM 794 O O . VAL A 1 101 ? -6.568 13.867 5.571 1.00 81.00 101 VAL A O 1
ATOM 797 N N . LEU A 1 102 ? -6.719 11.884 4.486 1.00 90.94 102 LEU A N 1
ATOM 798 C CA . LEU A 1 102 ? -6.621 11.021 5.657 1.00 90.94 102 LEU A CA 1
ATOM 799 C C . LEU A 1 102 ? -5.170 10.800 6.068 1.00 90.94 102 LEU A C 1
ATOM 801 O O . LEU A 1 102 ? -4.265 10.667 5.235 1.00 90.94 102 LEU A O 1
ATOM 805 N N . SER A 1 103 ? -4.965 10.711 7.375 1.00 92.25 103 SER A N 1
ATOM 806 C CA . SER A 1 103 ? -3.671 10.388 7.953 1.00 92.25 103 SER A CA 1
ATOM 807 C C . SER A 1 103 ? -3.282 8.931 7.695 1.00 92.25 103 SER A C 1
ATOM 809 O O . SER A 1 103 ? -4.066 8.031 8.004 1.00 92.25 103 SER A O 1
ATOM 811 N N . PRO A 1 104 ? -2.038 8.653 7.265 1.00 93.56 104 PRO A N 1
ATOM 812 C CA . PRO A 1 104 ? -1.529 7.288 7.185 1.00 93.56 104 PRO A CA 1
ATOM 813 C C . PRO A 1 104 ? -1.406 6.607 8.554 1.00 93.56 104 PRO A C 1
ATOM 815 O O . PRO A 1 104 ? -1.239 5.392 8.602 1.00 93.56 104 PRO A O 1
ATOM 818 N N . ALA A 1 105 ? -1.543 7.337 9.668 1.00 92.62 105 ALA A N 1
ATOM 819 C CA . ALA A 1 105 ? -1.609 6.754 11.008 1.00 92.62 105 ALA A CA 1
ATOM 820 C C . ALA A 1 105 ? -2.749 5.725 11.159 1.00 92.62 105 ALA A C 1
ATOM 822 O O . ALA A 1 105 ? -2.628 4.790 11.945 1.00 92.62 105 ALA A O 1
ATOM 823 N N . MET A 1 106 ? -3.820 5.829 10.362 1.00 93.38 106 MET A N 1
ATOM 824 C CA . MET A 1 106 ? -4.891 4.822 10.314 1.00 93.38 106 MET A CA 1
ATOM 825 C C . MET A 1 106 ? -4.406 3.432 9.906 1.00 93.38 106 MET A C 1
ATOM 827 O O . MET A 1 106 ? -5.000 2.430 10.299 1.00 93.38 106 MET A O 1
ATOM 831 N N . SER A 1 107 ? -3.316 3.348 9.138 1.00 94.75 107 SER A N 1
ATOM 832 C CA . SER A 1 107 ? -2.778 2.070 8.665 1.00 94.75 107 SER A CA 1
ATOM 833 C C . SER A 1 107 ? -2.312 1.150 9.800 1.00 94.75 107 SER A C 1
ATOM 835 O O . SER A 1 107 ? -2.127 -0.042 9.579 1.00 94.75 107 SER A O 1
ATOM 837 N N . VAL A 1 108 ? -2.208 1.645 11.036 1.00 93.25 108 VAL A N 1
ATOM 838 C CA . VAL A 1 108 ? -2.014 0.827 12.245 1.00 93.25 108 VAL A CA 1
ATOM 839 C C . VAL A 1 108 ? -3.052 -0.281 12.383 1.00 93.25 108 VAL A C 1
ATOM 841 O O . VAL A 1 108 ? -2.716 -1.371 12.830 1.00 93.25 108 VAL A O 1
ATOM 844 N N . VAL A 1 109 ? -4.286 -0.060 11.926 1.00 93.94 109 VAL A N 1
ATOM 845 C CA . VAL A 1 109 ? -5.333 -1.096 11.900 1.00 93.94 109 VAL A CA 1
ATOM 846 C C . VAL A 1 109 ? -4.885 -2.336 11.116 1.00 93.94 109 VAL A C 1
ATOM 848 O O . VAL A 1 109 ? -5.239 -3.457 11.465 1.00 93.94 109 VAL A O 1
ATOM 851 N N . LEU A 1 110 ? -4.036 -2.170 10.097 1.00 94.75 110 LEU A N 1
ATOM 852 C CA . LEU A 1 110 ? -3.518 -3.282 9.296 1.00 94.75 110 LEU A CA 1
ATOM 853 C C . LEU A 1 110 ? -2.561 -4.191 10.083 1.00 94.75 110 LEU A C 1
ATOM 855 O O . LEU A 1 110 ? -2.312 -5.319 9.665 1.00 94.75 110 LEU A O 1
ATOM 859 N N . GLN A 1 111 ? -2.028 -3.722 11.216 1.00 92.62 111 GLN A N 1
ATOM 860 C CA . GLN A 1 111 ? -1.196 -4.517 12.129 1.00 92.62 111 GLN A CA 1
ATOM 861 C C . GLN A 1 111 ? -2.007 -5.503 12.975 1.00 92.62 111 GLN A C 1
ATOM 863 O O . GLN A 1 111 ? -1.416 -6.350 13.643 1.00 92.62 111 GLN A O 1
ATOM 868 N N . LEU A 1 112 ? -3.340 -5.405 12.962 1.00 91.75 112 LEU A N 1
ATOM 869 C CA . LEU A 1 112 ? -4.218 -6.396 13.589 1.00 91.75 112 LEU A CA 1
ATOM 870 C C . LEU A 1 112 ? -4.257 -7.709 12.799 1.00 91.75 112 LEU A C 1
ATOM 872 O O . LEU A 1 112 ? -4.619 -8.743 13.346 1.00 91.75 112 LEU A O 1
ATOM 876 N N . ILE A 1 113 ? -3.877 -7.666 11.521 1.00 92.69 113 ILE A N 1
ATOM 877 C CA . ILE A 1 113 ? -3.895 -8.818 10.629 1.00 92.69 113 ILE A CA 1
ATOM 878 C C . ILE A 1 113 ? -2.539 -9.518 10.708 1.00 92.69 113 ILE A C 1
ATOM 880 O O . ILE A 1 113 ? -1.496 -8.919 10.434 1.00 92.69 113 ILE A O 1
ATOM 884 N N . GLU A 1 114 ? -2.546 -10.803 11.046 1.00 91.00 114 GLU A N 1
ATOM 885 C CA . GLU A 1 114 ? -1.341 -11.626 10.948 1.00 91.00 114 GLU A CA 1
ATOM 886 C C . GLU A 1 114 ? -0.891 -11.749 9.481 1.00 91.00 114 GLU A C 1
ATOM 888 O O . GLU A 1 114 ? -1.748 -11.859 8.599 1.00 91.00 114 GLU A O 1
ATOM 893 N N . PRO A 1 115 ? 0.423 -11.775 9.186 1.00 88.88 115 PRO A N 1
ATOM 894 C CA . PRO A 1 115 ? 0.929 -11.800 7.811 1.00 88.88 115 PRO A CA 1
ATOM 895 C C . PRO A 1 115 ? 0.306 -12.888 6.922 1.00 88.88 115 PRO A C 1
ATOM 897 O O . PRO A 1 115 ? -0.060 -12.612 5.779 1.00 88.88 115 PRO A O 1
ATOM 900 N N . ASP A 1 116 ? 0.101 -14.087 7.470 1.00 90.56 116 ASP A N 1
ATOM 901 C CA . ASP A 1 116 ? -0.475 -15.232 6.752 1.00 90.56 116 ASP A CA 1
ATOM 902 C C . ASP A 1 116 ? -1.967 -15.043 6.417 1.00 90.56 116 ASP A C 1
ATOM 904 O O . ASP A 1 116 ? -2.494 -15.652 5.484 1.00 90.56 116 ASP A O 1
ATOM 908 N N . ASN A 1 117 ? -2.648 -14.147 7.134 1.00 93.75 117 ASN A N 1
ATOM 909 C CA . ASN A 1 117 ? -4.079 -13.885 7.004 1.00 93.75 117 ASN A CA 1
ATOM 910 C C . ASN A 1 117 ? -4.403 -12.663 6.128 1.00 93.75 117 ASN A C 1
ATOM 912 O O . ASN A 1 117 ? -5.578 -12.415 5.846 1.00 93.75 117 ASN A O 1
ATOM 916 N N . ILE A 1 118 ? -3.397 -11.926 5.636 1.00 94.25 118 ILE A N 1
ATOM 917 C CA . ILE A 1 118 ? -3.594 -10.716 4.813 1.00 94.25 118 ILE A CA 1
ATOM 918 C C . ILE A 1 118 ? -4.433 -11.011 3.565 1.00 94.25 118 ILE A C 1
ATOM 920 O O . ILE A 1 118 ? -5.394 -10.295 3.282 1.00 94.25 118 ILE A O 1
ATOM 924 N N . ALA A 1 119 ? -4.128 -12.090 2.840 1.00 94.06 119 ALA A N 1
ATOM 925 C CA . ALA A 1 119 ? -4.877 -12.457 1.638 1.00 94.06 119 ALA A CA 1
ATOM 926 C C . ALA A 1 119 ? -6.348 -12.795 1.948 1.00 94.06 119 ALA A C 1
ATOM 928 O O . ALA A 1 119 ? -7.244 -12.467 1.169 1.00 94.06 119 ALA A O 1
ATOM 929 N N . THR A 1 120 ? -6.610 -13.428 3.094 1.00 94.56 120 THR A N 1
ATOM 930 C CA . THR A 1 120 ? -7.968 -13.745 3.555 1.00 94.56 120 THR A CA 1
ATOM 931 C C . THR A 1 120 ? -8.732 -12.477 3.926 1.00 94.56 120 THR A C 1
ATOM 933 O O . THR A 1 120 ? -9.884 -12.324 3.525 1.00 94.56 120 THR A O 1
ATOM 936 N N . ALA A 1 121 ? -8.088 -11.544 4.631 1.00 93.81 121 ALA A N 1
ATOM 937 C CA . ALA A 1 121 ? -8.677 -10.257 4.986 1.00 93.81 121 ALA A CA 1
ATOM 938 C C . ALA A 1 121 ? -9.040 -9.431 3.741 1.00 93.81 121 ALA A C 1
ATOM 940 O O . ALA A 1 121 ? -10.158 -8.935 3.639 1.00 93.81 121 ALA A O 1
ATOM 941 N N . VAL A 1 122 ? -8.144 -9.365 2.752 1.00 94.69 122 VAL A N 1
ATOM 942 C CA . VAL A 1 122 ? -8.395 -8.701 1.461 1.00 94.69 122 VAL A CA 1
ATOM 943 C C . VAL A 1 122 ? -9.602 -9.300 0.741 1.00 94.69 122 VAL A C 1
ATOM 945 O O . VAL A 1 122 ? -10.490 -8.565 0.320 1.00 94.69 122 VAL A O 1
ATOM 948 N N . LYS A 1 123 ? -9.682 -10.633 0.638 1.00 94.56 123 LYS A N 1
ATOM 949 C CA . LYS A 1 123 ? -10.839 -11.304 0.022 1.00 94.56 123 LYS A CA 1
ATOM 950 C C . LYS A 1 123 ? -12.144 -10.997 0.751 1.00 94.56 123 LYS A C 1
ATOM 952 O O . LYS A 1 123 ? -13.190 -10.924 0.116 1.00 94.56 123 LYS A O 1
ATOM 957 N N . TRP A 1 124 ? -12.096 -10.858 2.074 1.00 94.56 124 TRP A N 1
ATOM 958 C CA . TRP A 1 124 ? -13.261 -10.474 2.864 1.00 94.56 124 TRP A CA 1
ATOM 959 C C . TRP A 1 124 ? -13.722 -9.049 2.523 1.00 94.56 124 TRP A C 1
ATOM 961 O O . TRP A 1 124 ? -14.904 -8.854 2.260 1.00 94.56 124 TRP A O 1
ATOM 971 N N . ILE A 1 125 ? -12.791 -8.094 2.413 1.00 93.38 125 ILE A N 1
ATOM 972 C CA . ILE A 1 125 ? -13.087 -6.703 2.030 1.00 93.38 125 ILE A CA 1
ATOM 973 C C . ILE A 1 125 ? -13.701 -6.619 0.631 1.00 93.38 125 ILE A C 1
ATOM 975 O O . ILE A 1 125 ? -14.713 -5.951 0.454 1.00 93.38 125 ILE A O 1
ATOM 979 N N . LEU A 1 126 ? -13.120 -7.301 -0.362 1.00 93.62 126 LEU A N 1
ATOM 980 C CA . LEU A 1 126 ? -13.622 -7.259 -1.743 1.00 93.62 126 LEU A CA 1
ATOM 981 C C . LEU A 1 126 ? -15.053 -7.815 -1.855 1.00 93.62 126 LEU A C 1
ATOM 983 O O . LEU A 1 126 ? -15.871 -7.309 -2.616 1.00 93.62 126 LEU A O 1
ATOM 987 N N . ARG A 1 127 ? -15.410 -8.778 -0.995 1.00 92.94 127 ARG A N 1
ATOM 988 C CA . ARG A 1 127 ? -16.779 -9.306 -0.869 1.00 92.94 127 ARG A CA 1
ATOM 989 C C . ARG A 1 127 ? -17.737 -8.395 -0.095 1.00 92.94 127 ARG A C 1
ATOM 991 O O . ARG A 1 127 ? -18.928 -8.694 -0.051 1.00 92.94 127 ARG A O 1
ATOM 998 N N . GLY A 1 128 ? -17.247 -7.306 0.498 1.00 87.94 128 GLY A N 1
ATOM 999 C CA . GLY A 1 128 ? -18.010 -6.364 1.323 1.00 87.94 128 GLY A CA 1
ATOM 1000 C C . GLY A 1 128 ? -19.000 -5.475 0.560 1.00 87.94 128 GLY A C 1
ATOM 1001 O O . GLY A 1 128 ? -19.687 -4.670 1.178 1.00 87.94 128 GLY A O 1
ATOM 1002 N N . GLY A 1 129 ? -19.107 -5.610 -0.768 1.00 89.00 129 GLY A N 1
ATOM 1003 C CA . GLY A 1 129 ? -20.093 -4.879 -1.576 1.00 89.00 129 GLY A CA 1
ATOM 1004 C C . GLY A 1 129 ? -19.702 -3.436 -1.915 1.00 89.00 129 GLY A C 1
ATOM 1005 O O . GLY A 1 129 ? -20.571 -2.621 -2.225 1.00 89.00 129 GLY A O 1
ATOM 1006 N N . TYR A 1 130 ? -18.410 -3.110 -1.861 1.00 93.25 130 TYR A N 1
ATOM 1007 C CA . TYR A 1 130 ? -17.886 -1.813 -2.285 1.00 93.25 130 TYR A CA 1
ATOM 1008 C C . TYR A 1 130 ? -18.014 -1.627 -3.800 1.00 93.25 130 TYR A C 1
ATOM 1010 O O . TYR A 1 130 ? -17.786 -2.556 -4.571 1.00 93.25 130 TYR A O 1
ATOM 1018 N N . THR A 1 131 ? -18.350 -0.410 -4.232 1.00 94.69 131 THR A N 1
ATOM 1019 C CA . THR A 1 131 ? -18.349 -0.064 -5.662 1.00 94.69 131 THR A CA 1
ATOM 1020 C C . THR A 1 131 ? -16.922 0.086 -6.189 1.00 94.69 131 THR A C 1
ATOM 1022 O O . THR A 1 131 ? -16.013 0.394 -5.418 1.00 94.69 131 THR A O 1
ATOM 1025 N N . ASP A 1 132 ? -16.720 -0.012 -7.503 1.00 94.94 132 ASP A N 1
ATOM 1026 C CA . ASP A 1 132 ? -15.402 0.185 -8.125 1.00 94.94 132 ASP A CA 1
ATOM 1027 C C . ASP A 1 132 ? -14.773 1.530 -7.731 1.00 94.94 132 ASP A C 1
ATOM 1029 O O . ASP A 1 132 ? -13.600 1.598 -7.377 1.00 94.94 132 ASP A O 1
ATOM 1033 N N . GLN A 1 133 ? -15.574 2.597 -7.646 1.00 95.31 133 GLN A N 1
ATOM 1034 C CA . GLN A 1 133 ? -15.091 3.905 -7.187 1.00 95.31 133 GLN A CA 1
ATOM 1035 C C . GLN A 1 133 ? -14.615 3.893 -5.727 1.00 95.31 133 GLN A C 1
ATOM 1037 O O . GLN A 1 133 ? -13.724 4.657 -5.355 1.00 95.31 133 GLN A O 1
ATOM 1042 N N . ASN A 1 134 ? -15.236 3.083 -4.866 1.00 95.31 134 ASN A N 1
ATOM 1043 C CA . ASN A 1 134 ? -14.788 2.915 -3.485 1.00 95.31 134 ASN A CA 1
ATOM 1044 C C . ASN A 1 134 ? -13.462 2.149 -3.438 1.00 95.31 134 ASN A C 1
ATOM 1046 O O . ASN A 1 134 ? -12.555 2.559 -2.713 1.00 95.31 134 ASN A O 1
ATOM 1050 N N . LEU A 1 135 ? -13.343 1.080 -4.230 1.00 96.44 135 LEU A N 1
ATOM 1051 C CA . LEU A 1 135 ? -12.141 0.250 -4.323 1.00 96.44 135 LEU A CA 1
ATOM 1052 C C . LEU A 1 135 ? -10.949 1.032 -4.893 1.00 96.44 135 LEU A C 1
ATOM 1054 O O . LEU A 1 135 ? -9.856 0.981 -4.329 1.00 96.44 135 LEU A O 1
ATOM 1058 N N . GLU A 1 136 ? -11.172 1.814 -5.950 1.00 96.81 136 GLU A N 1
ATOM 1059 C CA . GLU A 1 136 ? -10.172 2.692 -6.561 1.00 96.81 136 GLU A CA 1
ATOM 1060 C C . GLU A 1 136 ? -9.644 3.722 -5.560 1.00 96.81 136 GLU A C 1
ATOM 1062 O O . GLU A 1 136 ? -8.433 3.829 -5.357 1.00 96.81 136 GLU A O 1
ATOM 1067 N N . ARG A 1 137 ? -10.541 4.433 -4.861 1.00 95.88 137 ARG A N 1
ATOM 1068 C CA . ARG A 1 137 ? -10.154 5.418 -3.837 1.00 95.88 137 ARG A CA 1
ATOM 1069 C C . ARG A 1 137 ? -9.389 4.780 -2.686 1.00 95.88 137 ARG A C 1
ATOM 1071 O O . ARG A 1 137 ? -8.383 5.338 -2.245 1.00 95.88 137 ARG A O 1
ATOM 1078 N N . ALA A 1 138 ? -9.844 3.619 -2.217 1.00 96.38 138 ALA A N 1
ATOM 1079 C CA . ALA A 1 138 ? -9.168 2.886 -1.158 1.00 96.38 138 ALA A CA 1
ATOM 1080 C C . ALA A 1 138 ? -7.738 2.517 -1.578 1.00 96.38 138 ALA A C 1
ATOM 1082 O O . ALA A 1 138 ? -6.789 2.860 -0.871 1.00 96.38 138 ALA A O 1
ATOM 1083 N N . LEU A 1 139 ? -7.564 1.899 -2.753 1.00 97.50 139 LEU A N 1
ATOM 1084 C CA . LEU A 1 139 ? -6.240 1.538 -3.263 1.00 97.50 139 LEU A CA 1
ATOM 1085 C C . LEU A 1 139 ? -5.356 2.780 -3.457 1.00 97.50 139 LEU A C 1
ATOM 1087 O O . LEU A 1 139 ? -4.201 2.779 -3.028 1.00 97.50 139 LEU A O 1
ATOM 1091 N N . LEU A 1 140 ? -5.897 3.863 -4.023 1.00 96.56 140 LEU A N 1
ATOM 1092 C CA . LEU A 1 140 ? -5.172 5.119 -4.224 1.00 96.56 140 LEU A CA 1
ATOM 1093 C C . LEU A 1 140 ? -4.671 5.717 -2.901 1.00 96.56 140 LEU A C 1
ATOM 1095 O O . LEU A 1 140 ? -3.516 6.148 -2.819 1.00 96.56 140 LEU A O 1
ATOM 1099 N N . ASN A 1 141 ? -5.501 5.721 -1.856 1.00 96.00 141 ASN A N 1
ATOM 1100 C CA . ASN A 1 141 ? -5.113 6.187 -0.525 1.00 96.00 141 ASN A CA 1
ATOM 1101 C C . ASN A 1 141 ? -4.000 5.319 0.077 1.00 96.00 141 ASN A C 1
ATOM 1103 O O . ASN A 1 141 ? -2.998 5.859 0.551 1.00 96.00 141 ASN A O 1
ATOM 1107 N N . LEU A 1 142 ? -4.115 3.991 -0.004 1.00 96.94 142 LEU A N 1
ATOM 1108 C CA . LEU A 1 142 ? -3.098 3.073 0.519 1.00 96.94 142 LEU A CA 1
ATOM 1109 C C . LEU A 1 142 ? -1.754 3.219 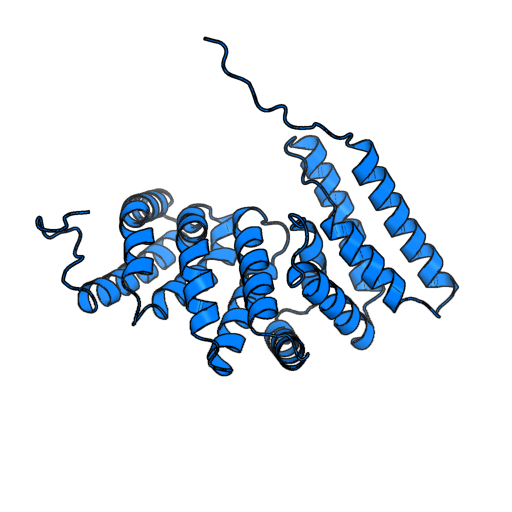-0.220 1.00 96.94 142 LEU A C 1
ATOM 1111 O O . LEU A 1 142 ? -0.702 3.316 0.419 1.00 96.94 142 LEU A O 1
ATOM 1115 N N . CYS A 1 143 ? -1.771 3.316 -1.554 1.00 97.12 143 CYS A N 1
ATOM 1116 C CA . CYS A 1 143 ? -0.580 3.605 -2.357 1.00 97.12 143 CYS A CA 1
ATOM 1117 C C . CYS A 1 143 ? 0.005 4.987 -2.031 1.00 97.12 143 CYS A C 1
ATOM 1119 O O . CYS A 1 143 ? 1.221 5.142 -1.931 1.00 97.12 143 CYS A O 1
ATOM 1121 N N . THR A 1 144 ? -0.837 5.995 -1.800 1.00 95.38 144 THR A N 1
ATOM 1122 C CA . THR A 1 144 ? -0.382 7.327 -1.379 1.00 95.38 144 THR A CA 1
ATOM 1123 C C . THR A 1 144 ? 0.298 7.273 -0.013 1.00 95.38 144 THR A C 1
ATOM 1125 O O . THR A 1 144 ? 1.329 7.919 0.185 1.00 95.38 144 THR A O 1
ATOM 1128 N N . TRP A 1 145 ? -0.217 6.488 0.932 1.00 95.62 145 TRP A N 1
ATOM 1129 C CA . TRP A 1 145 ? 0.409 6.307 2.241 1.00 95.62 145 TRP A CA 1
ATOM 1130 C C . TRP A 1 145 ? 1.777 5.637 2.142 1.00 95.62 145 TRP A C 1
ATOM 1132 O O . TRP A 1 145 ? 2.711 6.116 2.785 1.00 95.62 145 TRP A O 1
ATOM 1142 N N . LEU A 1 146 ? 1.948 4.637 1.268 1.00 95.19 146 LEU A N 1
ATOM 1143 C CA . LEU A 1 146 ? 3.262 4.037 0.995 1.00 95.19 146 LEU A CA 1
ATOM 1144 C C . LEU A 1 146 ? 4.321 5.071 0.592 1.00 95.19 146 LEU A C 1
ATOM 1146 O O . LEU A 1 146 ? 5.502 4.869 0.865 1.00 95.19 146 LEU A O 1
ATOM 1150 N N . THR A 1 147 ? 3.916 6.199 -0.008 1.00 92.56 147 THR A N 1
ATOM 1151 C CA . THR A 1 147 ? 4.875 7.236 -0.412 1.00 92.56 147 THR A CA 1
ATOM 1152 C C . THR A 1 147 ? 5.455 8.054 0.745 1.00 92.56 147 THR A C 1
ATOM 1154 O O . THR A 1 147 ? 6.461 8.740 0.573 1.00 92.56 147 THR A O 1
ATOM 1157 N N . LYS A 1 148 ? 4.808 8.027 1.915 1.00 88.62 148 LYS A N 1
ATOM 1158 C CA . LYS A 1 148 ? 5.080 8.945 3.037 1.00 88.62 148 LYS A CA 1
ATOM 1159 C C . LYS A 1 148 ? 5.204 8.243 4.388 1.00 88.62 148 LYS A C 1
ATOM 1161 O O . LYS A 1 148 ? 5.552 8.894 5.369 1.00 88.62 148 LYS A O 1
ATOM 1166 N N . TRP A 1 149 ? 4.881 6.954 4.464 1.00 91.44 149 TRP A N 1
ATOM 1167 C CA . TRP A 1 149 ? 4.685 6.246 5.721 1.00 91.44 149 TRP A CA 1
ATOM 1168 C C . TRP A 1 149 ? 5.435 4.917 5.751 1.00 91.44 149 TRP A C 1
ATOM 1170 O O . TRP A 1 149 ? 5.172 4.021 4.954 1.00 91.44 149 TRP A O 1
ATOM 1180 N N . THR A 1 150 ? 6.356 4.783 6.704 1.00 88.56 150 THR A N 1
ATOM 1181 C CA . THR A 1 150 ? 7.195 3.584 6.883 1.00 88.56 150 THR A CA 1
ATOM 1182 C C . THR A 1 150 ? 6.926 2.842 8.191 1.00 88.56 150 THR A C 1
ATOM 1184 O O . THR A 1 150 ? 7.449 1.750 8.383 1.00 88.56 150 THR A O 1
ATOM 1187 N N . TYR A 1 151 ? 6.094 3.395 9.080 1.00 91.25 151 TYR A N 1
ATOM 1188 C CA . TYR A 1 151 ? 5.844 2.824 10.408 1.00 91.25 151 TYR A CA 1
ATOM 1189 C C . TYR A 1 151 ? 5.026 1.523 10.375 1.00 91.25 151 TYR A C 1
ATOM 1191 O O . TYR A 1 151 ? 5.114 0.726 11.299 1.00 91.25 151 TYR A O 1
ATOM 1199 N N . THR A 1 152 ? 4.245 1.278 9.320 1.00 92.88 152 THR A N 1
ATOM 1200 C CA . THR A 1 152 ? 3.325 0.133 9.250 1.00 92.88 152 THR A CA 1
ATOM 1201 C C . THR A 1 152 ? 3.845 -0.945 8.285 1.00 92.88 152 THR A C 1
ATOM 1203 O O . THR A 1 152 ? 3.555 -0.869 7.090 1.00 92.88 152 THR A O 1
ATOM 1206 N N . PRO A 1 153 ? 4.550 -1.990 8.774 1.00 90.69 153 PRO A N 1
ATOM 1207 C CA . PRO A 1 153 ? 5.087 -3.078 7.950 1.00 90.69 153 PRO A CA 1
ATOM 1208 C C . PRO A 1 153 ? 4.084 -3.746 7.003 1.00 90.69 153 PRO A C 1
ATOM 1210 O O . PRO A 1 153 ? 4.405 -4.005 5.846 1.00 90.69 153 PRO A O 1
ATOM 1213 N N . ASN A 1 154 ? 2.856 -3.990 7.470 1.00 93.56 154 ASN A N 1
ATOM 1214 C CA . ASN A 1 154 ? 1.836 -4.703 6.704 1.00 93.56 154 ASN A CA 1
ATOM 1215 C C . ASN A 1 154 ? 1.277 -3.889 5.532 1.00 93.56 154 ASN A C 1
ATOM 1217 O O . ASN A 1 154 ? 0.616 -4.468 4.676 1.00 93.56 154 ASN A O 1
ATOM 1221 N N . LEU A 1 155 ? 1.527 -2.575 5.463 1.00 95.62 155 LEU A N 1
ATOM 1222 C CA . LEU A 1 155 ? 0.926 -1.713 4.445 1.00 95.62 155 LEU A CA 1
ATOM 1223 C C . LEU A 1 155 ? 1.307 -2.154 3.023 1.00 95.62 155 LEU A C 1
ATOM 1225 O O . LEU A 1 155 ? 0.425 -2.311 2.187 1.00 95.62 155 LEU A O 1
ATOM 1229 N N . GLY A 1 156 ? 2.592 -2.408 2.752 1.00 96.12 156 GLY A N 1
ATOM 1230 C CA . GLY A 1 156 ? 3.051 -2.829 1.421 1.00 96.12 156 GLY A CA 1
ATOM 1231 C C . GLY A 1 156 ? 2.508 -4.194 1.011 1.00 96.12 156 GLY A C 1
ATOM 1232 O O . GLY A 1 156 ? 1.989 -4.355 -0.093 1.00 96.12 156 GLY A O 1
ATOM 1233 N N . THR A 1 157 ? 2.554 -5.161 1.930 1.00 96.12 157 THR A N 1
ATOM 1234 C CA . THR A 1 157 ? 2.022 -6.513 1.709 1.00 96.12 157 THR A CA 1
ATOM 1235 C C . THR A 1 157 ? 0.516 -6.488 1.464 1.00 96.12 157 THR A C 1
ATOM 1237 O O . THR A 1 157 ? 0.025 -7.184 0.578 1.00 96.12 157 THR A O 1
ATOM 1240 N N . LEU A 1 158 ? -0.219 -5.661 2.208 1.00 97.12 158 LEU A N 1
ATOM 1241 C CA . LEU A 1 158 ? -1.658 -5.509 2.044 1.00 97.12 158 LEU A CA 1
ATOM 1242 C C . LEU A 1 158 ? -2.017 -4.803 0.740 1.00 97.12 158 LEU A C 1
ATOM 1244 O O . LEU A 1 158 ? -2.927 -5.263 0.064 1.00 97.12 158 LEU A O 1
ATOM 1248 N N . VAL A 1 159 ? -1.295 -3.748 0.348 1.00 97.75 159 VAL A N 1
ATOM 1249 C CA . VAL A 1 159 ? -1.486 -3.103 -0.963 1.00 97.75 159 VAL A CA 1
ATOM 1250 C C . VAL A 1 159 ? -1.275 -4.111 -2.085 1.00 97.75 159 VAL A C 1
ATOM 1252 O O . VAL A 1 159 ? -2.132 -4.236 -2.954 1.00 97.75 159 VAL A O 1
ATOM 1255 N N . LEU A 1 160 ? -0.184 -4.879 -2.042 1.00 98.00 160 LEU A N 1
ATOM 1256 C CA . LEU A 1 160 ? 0.081 -5.907 -3.046 1.00 98.00 160 LEU A CA 1
ATOM 1257 C C . LEU A 1 160 ? -1.041 -6.954 -3.096 1.00 98.00 160 LEU A C 1
ATOM 1259 O O . LEU A 1 160 ? -1.541 -7.265 -4.175 1.00 98.00 160 LEU A O 1
ATOM 1263 N N . ALA A 1 161 ? -1.460 -7.470 -1.940 1.00 98.00 161 ALA A N 1
ATOM 1264 C CA . ALA A 1 161 ? -2.544 -8.443 -1.861 1.00 98.00 161 ALA A CA 1
ATOM 1265 C C . ALA A 1 161 ? -3.875 -7.862 -2.367 1.00 98.00 161 ALA A C 1
ATOM 1267 O O . ALA A 1 161 ? -4.610 -8.556 -3.065 1.00 98.00 161 ALA A O 1
ATOM 1268 N N . PHE A 1 162 ? -4.167 -6.590 -2.076 1.00 97.81 162 PHE A N 1
ATOM 1269 C CA . PHE A 1 162 ? -5.354 -5.888 -2.568 1.00 97.81 162 PHE A CA 1
ATOM 1270 C C . PHE A 1 162 ? -5.337 -5.773 -4.095 1.00 97.81 162 PHE A C 1
ATOM 1272 O O . PHE A 1 162 ? -6.320 -6.116 -4.744 1.00 97.81 162 PHE A O 1
ATOM 1279 N N . MET A 1 163 ? -4.193 -5.411 -4.686 1.00 98.00 163 MET A N 1
ATOM 1280 C CA . MET A 1 163 ? -4.032 -5.369 -6.143 1.00 98.00 163 MET A CA 1
ATOM 1281 C C . MET A 1 163 ? -4.190 -6.746 -6.804 1.00 98.00 163 MET A C 1
ATOM 1283 O O . MET A 1 163 ? -4.798 -6.856 -7.866 1.00 98.00 163 MET A O 1
ATOM 1287 N N . GLN A 1 164 ? -3.663 -7.801 -6.181 1.00 97.69 164 GLN A N 1
ATOM 1288 C CA . GLN A 1 164 ? -3.836 -9.180 -6.652 1.00 97.69 164 GLN A CA 1
ATOM 1289 C C . GLN A 1 164 ? -5.292 -9.647 -6.537 1.00 97.69 164 GLN A C 1
ATOM 1291 O O . GLN A 1 164 ? -5.780 -10.367 -7.405 1.00 97.69 164 GLN A O 1
ATOM 1296 N N . GLY A 1 165 ? -5.996 -9.235 -5.480 1.00 97.06 165 GLY A N 1
ATOM 1297 C CA . GLY A 1 165 ? -7.421 -9.504 -5.309 1.00 97.06 165 GLY A CA 1
ATOM 1298 C C . GLY A 1 165 ? -8.269 -8.824 -6.385 1.00 97.06 165 GLY A C 1
ATOM 1299 O O . GLY A 1 165 ? -9.094 -9.483 -7.009 1.00 97.06 165 GLY A O 1
ATOM 1300 N N . LEU A 1 166 ? -7.999 -7.546 -6.665 1.00 96.62 166 LEU A N 1
ATOM 1301 C CA . LEU A 1 166 ? -8.648 -6.801 -7.749 1.00 96.62 166 LEU A CA 1
ATOM 1302 C C . LEU A 1 166 ? -8.377 -7.430 -9.123 1.00 96.62 166 LEU A C 1
ATOM 1304 O O . LEU A 1 166 ? -9.296 -7.550 -9.926 1.00 96.62 166 LEU A O 1
ATOM 1308 N N . GLU A 1 167 ? -7.149 -7.892 -9.382 1.00 95.75 167 GLU A N 1
ATOM 1309 C CA . GLU A 1 167 ? -6.822 -8.629 -10.612 1.00 95.75 167 GLU A CA 1
ATOM 1310 C C . GLU A 1 167 ? -7.637 -9.927 -10.722 1.00 95.75 167 GLU A C 1
ATOM 1312 O O . GLU A 1 167 ? -8.182 -10.224 -11.785 1.00 95.75 167 GLU A O 1
ATOM 1317 N N . ALA A 1 168 ? -7.753 -10.691 -9.633 1.00 95.88 168 ALA A N 1
ATOM 1318 C CA . ALA A 1 168 ? -8.518 -11.938 -9.618 1.00 95.88 168 ALA A CA 1
ATOM 1319 C C . ALA A 1 168 ? -10.021 -11.719 -9.879 1.00 95.88 168 ALA A C 1
ATOM 1321 O O . ALA A 1 168 ? -10.678 -12.600 -10.434 1.00 95.88 168 ALA A O 1
ATOM 1322 N N . GLU A 1 169 ? -10.546 -10.550 -9.511 1.00 95.12 169 GLU A N 1
ATOM 1323 C CA . GLU A 1 169 ? -11.922 -10.115 -9.776 1.00 95.12 169 GLU A CA 1
ATOM 1324 C C . GLU A 1 169 ? -12.066 -9.297 -11.074 1.00 95.12 169 GLU A C 1
ATOM 1326 O O . GLU A 1 169 ? -13.153 -8.817 -11.377 1.00 95.12 169 GLU A O 1
ATOM 1331 N N . GLN A 1 170 ? -11.000 -9.205 -11.881 1.00 94.50 170 GLN A N 1
ATOM 1332 C CA . GLN A 1 170 ? -10.966 -8.546 -13.195 1.00 94.50 170 GLN A CA 1
ATOM 1333 C C . GLN A 1 170 ? -11.189 -7.022 -13.175 1.00 94.50 170 GLN A C 1
ATOM 1335 O O . GLN A 1 170 ? -11.556 -6.432 -14.191 1.00 94.50 170 GLN A O 1
ATOM 1340 N N . HIS A 1 171 ? -10.873 -6.359 -12.061 1.00 94.88 171 HIS A N 1
ATOM 1341 C CA . HIS A 1 171 ? -10.911 -4.896 -11.908 1.00 94.88 171 HIS A CA 1
ATOM 1342 C C . HIS A 1 171 ? -9.678 -4.210 -12.523 1.00 94.88 171 HIS A C 1
ATOM 1344 O O . HIS A 1 171 ? -8.926 -3.497 -11.852 1.00 94.88 171 HIS A O 1
ATOM 1350 N N . PHE A 1 172 ? -9.420 -4.462 -13.808 1.00 94.19 172 PHE A N 1
ATOM 1351 C CA . PHE A 1 172 ? -8.206 -3.998 -14.490 1.00 94.19 172 PHE A CA 1
ATOM 1352 C C . PHE A 1 172 ? -8.143 -2.478 -14.665 1.00 94.19 172 PHE A C 1
ATOM 1354 O O . PHE A 1 172 ? -7.057 -1.911 -14.548 1.00 94.19 172 PHE A O 1
ATOM 1361 N N . ASP A 1 173 ? -9.284 -1.821 -14.879 1.00 94.25 173 ASP A N 1
ATOM 1362 C CA . ASP A 1 173 ? -9.346 -0.365 -15.043 1.00 94.25 173 ASP A CA 1
ATOM 1363 C C . ASP A 1 173 ? -8.897 0.350 -13.760 1.00 94.25 173 ASP A C 1
ATOM 1365 O O . ASP A 1 173 ? -8.041 1.231 -13.803 1.00 94.25 173 ASP A O 1
ATOM 1369 N N . ILE A 1 174 ? -9.364 -0.119 -12.595 1.00 95.94 174 ILE A N 1
ATOM 1370 C CA . ILE A 1 174 ? -8.937 0.386 -11.280 1.00 95.94 174 ILE A CA 1
ATOM 1371 C C . ILE A 1 174 ? -7.420 0.239 -11.107 1.00 95.94 174 ILE A C 1
ATOM 1373 O O . ILE A 1 174 ? -6.734 1.169 -10.676 1.00 95.94 174 ILE A O 1
ATOM 1377 N N . LEU A 1 175 ? -6.882 -0.941 -11.436 1.00 96.38 175 LEU A N 1
ATOM 1378 C CA . LEU A 1 175 ? -5.448 -1.206 -11.331 1.00 96.38 175 LEU A CA 1
ATOM 1379 C C . LEU A 1 175 ? -4.637 -0.275 -12.231 1.00 96.38 175 LEU A C 1
ATOM 1381 O O . LEU A 1 175 ? -3.589 0.214 -11.801 1.00 96.38 175 LEU A O 1
ATOM 1385 N N . LEU A 1 176 ? -5.106 -0.023 -13.453 1.00 95.38 176 LEU A N 1
ATOM 1386 C CA . LEU A 1 176 ? -4.437 0.853 -14.405 1.00 95.38 176 LEU A CA 1
ATOM 1387 C C . LEU A 1 176 ? -4.437 2.309 -13.928 1.00 95.38 176 LEU A C 1
ATOM 1389 O O . LEU A 1 176 ? -3.363 2.908 -13.835 1.00 95.38 176 LEU A O 1
ATOM 1393 N N . GLU A 1 177 ? -5.602 2.848 -13.569 1.00 95.31 177 GLU A N 1
ATOM 1394 C CA . GLU A 1 177 ? -5.756 4.237 -13.117 1.00 95.31 177 GLU A CA 1
ATOM 1395 C C . GLU A 1 177 ? -4.903 4.522 -11.875 1.00 95.31 177 GLU A C 1
ATOM 1397 O O . GLU A 1 177 ? -4.106 5.469 -11.843 1.00 95.31 177 GLU A O 1
ATOM 1402 N N . VAL A 1 178 ? -4.963 3.645 -10.866 1.00 96.81 178 VAL A N 1
ATOM 1403 C CA . VAL A 1 178 ? -4.147 3.823 -9.659 1.00 96.81 178 VAL A CA 1
ATOM 1404 C C . VAL A 1 178 ? -2.656 3.665 -9.960 1.00 96.81 178 VAL A C 1
ATOM 1406 O O . VAL A 1 178 ? -1.836 4.409 -9.410 1.00 96.81 178 VAL A O 1
ATOM 1409 N N . THR A 1 179 ? -2.274 2.753 -10.858 1.00 96.75 179 THR A N 1
ATOM 1410 C CA . THR A 1 179 ? -0.873 2.613 -11.281 1.00 96.75 179 THR A CA 1
ATOM 1411 C C . THR A 1 179 ? -0.375 3.892 -11.954 1.00 96.75 179 THR A C 1
ATOM 1413 O O . THR A 1 179 ? 0.669 4.415 -11.562 1.00 96.75 179 THR A O 1
ATOM 1416 N N . LEU A 1 180 ? -1.126 4.460 -12.901 1.00 95.56 180 LEU A N 1
ATOM 1417 C CA . LEU A 1 180 ? -0.773 5.717 -13.575 1.00 95.56 180 LEU A CA 1
ATOM 1418 C C . LEU A 1 180 ? -0.603 6.884 -12.593 1.00 95.56 180 LEU A C 1
ATOM 1420 O O . LEU A 1 180 ? 0.286 7.727 -12.774 1.00 95.56 180 LEU A O 1
ATOM 1424 N N . ALA A 1 181 ? -1.426 6.920 -11.545 1.00 96.06 181 ALA A N 1
ATOM 1425 C CA . ALA A 1 181 ? -1.378 7.955 -10.521 1.00 96.06 181 ALA A CA 1
ATOM 1426 C C . ALA A 1 181 ? -0.191 7.807 -9.550 1.00 96.06 181 ALA A C 1
ATOM 1428 O O . ALA A 1 181 ? 0.302 8.811 -9.033 1.00 96.06 181 ALA A O 1
ATOM 1429 N N . THR A 1 182 ? 0.277 6.583 -9.282 1.00 97.06 182 THR A N 1
ATOM 1430 C CA . THR A 1 182 ? 1.157 6.307 -8.126 1.00 97.06 182 THR A CA 1
ATOM 1431 C C . THR A 1 182 ? 2.513 5.696 -8.467 1.00 97.06 182 THR A C 1
ATOM 1433 O O . THR A 1 182 ? 3.418 5.744 -7.631 1.00 97.06 182 THR A O 1
ATOM 1436 N N . ILE A 1 183 ? 2.706 5.177 -9.682 1.00 96.69 183 ILE A N 1
ATOM 1437 C CA . ILE A 1 183 ? 3.921 4.440 -10.047 1.00 96.69 183 ILE A CA 1
ATOM 1438 C C . ILE A 1 183 ? 5.197 5.265 -9.886 1.00 96.69 183 ILE A C 1
ATOM 1440 O O . ILE A 1 183 ? 6.166 4.786 -9.307 1.00 96.69 183 ILE A O 1
ATOM 1444 N N . GLU A 1 184 ? 5.213 6.509 -10.363 1.00 96.31 184 GLU A N 1
ATOM 1445 C CA . GLU A 1 184 ? 6.416 7.341 -10.369 1.00 96.31 184 GLU A CA 1
ATOM 1446 C C . GLU A 1 184 ? 6.929 7.649 -8.949 1.00 96.31 184 GLU A C 1
ATOM 1448 O O . GLU A 1 184 ? 8.105 7.377 -8.676 1.00 96.31 184 GLU A O 1
ATOM 1453 N N . PRO A 1 185 ? 6.111 8.178 -8.012 1.00 97.00 185 PRO A N 1
ATOM 1454 C CA . PRO A 1 185 ? 6.587 8.430 -6.655 1.00 97.00 185 PRO A CA 1
ATOM 1455 C C . PRO A 1 185 ? 6.981 7.140 -5.926 1.00 97.00 185 PRO A C 1
ATOM 1457 O O . PRO A 1 185 ? 7.984 7.140 -5.215 1.00 97.00 185 PRO A O 1
ATOM 1460 N N . LEU A 1 186 ? 6.260 6.030 -6.129 1.00 97.44 186 LEU A N 1
ATOM 1461 C CA . LEU A 1 186 ? 6.619 4.738 -5.535 1.00 97.44 186 LEU A CA 1
ATOM 1462 C C . LEU A 1 186 ? 7.944 4.200 -6.096 1.00 97.44 186 LEU A C 1
ATOM 1464 O O . LEU A 1 186 ? 8.801 3.741 -5.343 1.00 97.44 186 LEU A O 1
ATOM 1468 N N . PHE A 1 187 ? 8.158 4.318 -7.404 1.00 97.38 187 PHE A N 1
ATOM 1469 C CA . PHE A 1 187 ? 9.383 3.886 -8.069 1.00 97.38 187 PHE A CA 1
ATOM 1470 C C . PHE A 1 187 ? 10.614 4.643 -7.551 1.00 97.38 187 PHE A C 1
ATOM 1472 O O . PHE A 1 187 ? 11.661 4.046 -7.296 1.00 97.38 187 PHE A O 1
ATOM 1479 N N . ARG A 1 188 ? 10.489 5.953 -7.309 1.00 97.00 188 ARG A N 1
ATOM 1480 C CA . ARG A 1 188 ? 11.579 6.763 -6.738 1.00 97.00 188 ARG A CA 1
ATOM 1481 C C . ARG A 1 188 ? 11.979 6.306 -5.333 1.00 97.00 188 ARG A C 1
ATOM 1483 O O . ARG A 1 188 ? 13.148 6.420 -4.979 1.00 97.00 188 ARG A O 1
ATOM 1490 N N . LEU A 1 189 ? 11.058 5.744 -4.550 1.00 96.50 189 LEU A N 1
ATOM 1491 C CA . LEU A 1 189 ? 11.338 5.259 -3.192 1.00 96.50 189 LEU A CA 1
ATOM 1492 C C . LEU A 1 189 ? 12.142 3.964 -3.153 1.00 96.50 189 LEU A C 1
ATOM 1494 O O . LEU A 1 189 ? 12.661 3.612 -2.094 1.00 96.50 189 LEU A O 1
ATOM 1498 N N . LEU A 1 190 ? 12.323 3.283 -4.290 1.00 96.62 190 LEU A N 1
ATOM 1499 C CA . LEU A 1 190 ? 13.201 2.119 -4.357 1.00 96.62 190 LEU A CA 1
ATOM 1500 C C . LEU A 1 190 ? 14.631 2.459 -3.935 1.00 96.62 190 LEU A C 1
ATOM 1502 O O . LEU A 1 190 ? 15.332 1.581 -3.455 1.00 96.62 190 LEU A O 1
ATOM 1506 N N . VAL A 1 191 ? 15.081 3.710 -4.034 1.00 96.25 191 VAL A N 1
ATOM 1507 C CA . VAL A 1 191 ? 16.439 4.094 -3.607 1.00 96.25 191 VAL A CA 1
ATOM 1508 C C . VAL A 1 191 ? 16.624 4.073 -2.088 1.00 96.25 191 VAL A C 1
ATOM 1510 O O . VAL A 1 191 ? 17.756 4.003 -1.625 1.00 96.25 191 VAL A O 1
ATOM 1513 N N . LEU A 1 192 ? 15.538 4.092 -1.308 1.00 94.25 192 LEU A N 1
ATOM 1514 C CA . LEU A 1 192 ? 15.581 4.095 0.154 1.00 94.25 192 LEU A CA 1
ATOM 1515 C C . LEU A 1 192 ? 15.457 2.659 0.689 1.00 94.25 192 LEU A C 1
ATOM 1517 O O . LEU A 1 192 ? 14.415 2.037 0.476 1.00 94.25 192 LEU A O 1
ATOM 1521 N N . PRO A 1 193 ? 16.463 2.115 1.402 1.00 91.94 193 PRO A N 1
ATOM 1522 C CA . PRO A 1 193 ? 16.434 0.729 1.878 1.00 91.94 193 PRO A CA 1
ATOM 1523 C C . PRO A 1 193 ? 15.209 0.387 2.737 1.00 91.94 193 PRO A C 1
ATOM 1525 O O . PRO A 1 193 ? 14.594 -0.663 2.535 1.00 91.94 193 PRO A O 1
ATOM 1528 N N . ASP A 1 194 ? 14.822 1.290 3.643 1.00 88.50 194 ASP A N 1
ATOM 1529 C CA . ASP A 1 194 ? 13.695 1.087 4.561 1.00 88.50 194 ASP A CA 1
ATOM 1530 C C . ASP A 1 194 ? 12.357 1.031 3.814 1.00 88.50 194 ASP A C 1
ATOM 1532 O O . ASP A 1 194 ? 11.516 0.172 4.081 1.00 88.50 194 ASP A O 1
ATOM 1536 N N . SER A 1 195 ? 12.175 1.900 2.817 1.00 92.19 195 SER A N 1
ATOM 1537 C CA . SER A 1 195 ? 10.958 1.932 2.000 1.00 92.19 195 SER A CA 1
ATOM 1538 C C . SER A 1 195 ? 10.920 0.792 0.980 1.00 92.19 195 SER A C 1
ATOM 1540 O O . SER A 1 195 ? 9.850 0.245 0.711 1.00 92.19 195 SER A O 1
ATOM 1542 N N . ARG A 1 196 ? 12.075 0.383 0.435 1.00 93.31 196 ARG A N 1
ATOM 1543 C CA . ARG A 1 196 ? 12.184 -0.619 -0.641 1.00 93.31 196 ARG A CA 1
ATOM 1544 C C . ARG A 1 196 ? 11.540 -1.953 -0.288 1.00 93.31 196 ARG A C 1
ATOM 1546 O O . ARG A 1 196 ? 10.927 -2.562 -1.158 1.00 93.31 196 ARG A O 1
ATOM 1553 N N . ARG A 1 197 ? 11.645 -2.415 0.962 1.00 90.12 197 ARG A N 1
ATOM 1554 C CA . ARG A 1 197 ? 11.042 -3.697 1.380 1.00 90.12 197 ARG A CA 1
ATOM 1555 C C . ARG A 1 197 ? 9.518 -3.696 1.261 1.00 90.12 197 ARG A C 1
ATOM 1557 O O . ARG A 1 197 ? 8.946 -4.716 0.898 1.00 90.12 197 ARG A O 1
ATOM 1564 N N . SER A 1 198 ? 8.889 -2.557 1.544 1.00 91.44 198 SER A N 1
ATOM 1565 C CA . SER A 1 198 ? 7.433 -2.390 1.507 1.00 91.44 198 SER A CA 1
ATOM 1566 C C . SER A 1 198 ? 6.937 -2.017 0.104 1.00 91.44 198 SER A C 1
ATOM 1568 O O . SER A 1 198 ? 5.991 -2.605 -0.411 1.00 91.44 198 SER A O 1
ATOM 1570 N N . VAL A 1 199 ? 7.617 -1.073 -0.552 1.00 95.88 199 VAL A N 1
ATOM 1571 C CA . VAL A 1 199 ? 7.199 -0.489 -1.838 1.00 95.88 199 VAL A CA 1
ATOM 1572 C C . VAL A 1 199 ? 7.626 -1.337 -3.036 1.00 95.88 199 VAL A C 1
ATOM 1574 O O . VAL A 1 199 ? 6.937 -1.390 -4.052 1.00 95.88 199 VAL A O 1
ATOM 1577 N N . GLY A 1 200 ? 8.763 -2.019 -2.934 1.00 96.44 200 GLY A N 1
ATOM 1578 C CA . GLY A 1 200 ? 9.373 -2.742 -4.043 1.00 96.44 200 GLY A CA 1
ATOM 1579 C C . GLY A 1 200 ? 8.499 -3.825 -4.670 1.00 96.44 200 GLY A C 1
ATOM 1580 O O . GLY A 1 200 ? 8.338 -3.807 -5.892 1.00 96.44 200 GLY A O 1
ATOM 1581 N N . PRO A 1 201 ? 7.883 -4.729 -3.887 1.00 97.12 201 PRO A N 1
ATOM 1582 C CA . PRO A 1 201 ? 6.970 -5.731 -4.429 1.00 97.12 201 PRO A CA 1
ATOM 1583 C C . PRO A 1 201 ? 5.768 -5.116 -5.163 1.00 97.12 201 PRO A C 1
ATOM 1585 O O . PRO A 1 201 ? 5.381 -5.619 -6.215 1.00 97.12 201 PRO A O 1
ATOM 1588 N N . VAL A 1 202 ? 5.228 -4.000 -4.657 1.00 97.81 202 VAL A N 1
ATOM 1589 C CA . VAL A 1 202 ? 4.110 -3.266 -5.277 1.00 97.81 202 VAL A CA 1
ATOM 1590 C C . VAL A 1 202 ? 4.525 -2.675 -6.625 1.00 97.81 202 VAL A C 1
ATOM 1592 O O . VAL A 1 202 ? 3.843 -2.883 -7.624 1.00 97.81 202 VAL A O 1
ATOM 1595 N N . VAL A 1 203 ? 5.678 -2.000 -6.683 1.00 97.25 203 VAL A N 1
ATOM 1596 C CA . VAL A 1 203 ? 6.210 -1.414 -7.925 1.00 97.25 203 VAL A CA 1
ATOM 1597 C C . VAL A 1 203 ? 6.492 -2.489 -8.973 1.00 97.25 203 VAL A C 1
ATOM 1599 O O . VAL A 1 203 ? 6.115 -2.338 -10.131 1.00 97.25 203 VAL A O 1
ATOM 1602 N N . LEU A 1 204 ? 7.131 -3.593 -8.582 1.00 96.75 204 LEU A N 1
ATOM 1603 C CA . LEU A 1 204 ? 7.410 -4.696 -9.503 1.00 96.75 204 LEU A CA 1
ATOM 1604 C C . LEU A 1 204 ? 6.119 -5.321 -10.038 1.00 96.75 204 LEU A C 1
ATOM 1606 O O . LEU A 1 204 ? 6.039 -5.617 -11.230 1.00 96.75 204 LEU A O 1
ATOM 1610 N N . TYR A 1 205 ? 5.108 -5.482 -9.180 1.00 97.12 205 TYR A N 1
ATOM 1611 C CA . TYR A 1 205 ? 3.795 -5.960 -9.596 1.00 97.12 205 TYR A CA 1
ATOM 1612 C C . TYR A 1 205 ? 3.159 -5.009 -10.611 1.00 97.12 205 TYR A C 1
ATOM 1614 O O . TYR A 1 205 ? 2.852 -5.454 -11.715 1.00 97.12 205 TYR A O 1
ATOM 1622 N N . MET A 1 206 ? 3.058 -3.712 -10.288 1.00 95.94 206 MET A N 1
ATOM 1623 C CA . MET A 1 206 ? 2.541 -2.677 -11.191 1.00 95.94 206 MET A CA 1
ATOM 1624 C C . MET A 1 206 ? 3.190 -2.785 -12.567 1.00 95.94 206 MET A C 1
ATOM 1626 O O . MET A 1 206 ? 2.506 -3.034 -13.552 1.00 95.94 206 MET A O 1
ATOM 1630 N N . LEU A 1 207 ? 4.519 -2.704 -12.633 1.00 93.25 207 LEU A N 1
ATOM 1631 C CA . LEU A 1 207 ? 5.233 -2.703 -13.906 1.00 93.25 207 LEU A CA 1
ATOM 1632 C C . LEU A 1 207 ? 5.093 -4.019 -14.685 1.00 93.25 207 LEU A C 1
ATOM 1634 O O . LEU A 1 207 ? 5.046 -3.999 -15.911 1.00 93.25 207 LEU A O 1
ATOM 1638 N N . SER A 1 208 ? 4.980 -5.161 -13.998 1.00 92.19 208 SER A N 1
ATOM 1639 C CA . SER A 1 208 ? 4.791 -6.465 -14.653 1.00 92.19 208 SER A CA 1
ATOM 1640 C C . SER A 1 208 ? 3.420 -6.625 -15.321 1.00 92.19 208 SER A C 1
ATOM 1642 O O . SER A 1 208 ? 3.260 -7.451 -16.224 1.00 92.19 208 SER A O 1
ATOM 1644 N N . LYS A 1 209 ? 2.430 -5.840 -14.880 1.00 89.06 209 LYS A N 1
ATOM 1645 C CA . LYS A 1 209 ? 1.044 -5.894 -15.357 1.00 89.06 209 LYS A CA 1
ATOM 1646 C C . LYS A 1 209 ? 0.719 -4.830 -16.402 1.00 89.06 209 LYS A C 1
ATOM 1648 O O . LYS A 1 209 ? -0.372 -4.844 -16.961 1.00 89.06 209 LYS A O 1
ATOM 1653 N N . VAL A 1 210 ? 1.666 -3.957 -16.745 1.00 72.25 210 VAL A N 1
ATOM 1654 C CA . VAL A 1 210 ? 1.445 -2.853 -17.694 1.00 72.25 210 VAL A CA 1
ATOM 1655 C C . VAL A 1 210 ? 1.711 -3.286 -19.142 1.00 72.25 210 VAL A C 1
ATOM 1657 O O . VAL A 1 210 ? 2.406 -2.638 -19.925 1.00 72.25 210 VAL A O 1
ATOM 1660 N N . GLN A 1 211 ? 1.124 -4.410 -19.530 1.00 70.81 211 GLN A N 1
ATOM 1661 C CA . GLN A 1 211 ? 1.302 -4.943 -20.882 1.00 70.81 211 GLN A CA 1
ATOM 1662 C C . GLN A 1 211 ? 0.473 -4.190 -21.935 1.00 70.81 211 GLN A C 1
ATOM 1664 O O . GLN A 1 211 ? 0.753 -4.296 -23.121 1.00 70.81 211 GLN A O 1
ATOM 1669 N N . ASN A 1 212 ? -0.517 -3.402 -21.503 1.00 71.38 212 ASN A N 1
ATOM 1670 C CA . ASN A 1 212 ? -1.469 -2.734 -22.395 1.00 71.38 212 ASN A CA 1
ATOM 1671 C C . ASN A 1 212 ? -1.417 -1.195 -22.332 1.00 71.38 212 ASN A C 1
ATOM 1673 O O . ASN A 1 212 ? -2.267 -0.543 -22.928 1.00 71.38 212 ASN A O 1
ATOM 1677 N N . SER A 1 213 ? -0.472 -0.602 -21.593 1.00 80.81 213 SER A N 1
ATOM 1678 C CA . SER A 1 213 ? -0.432 0.849 -21.353 1.00 80.81 213 SER A CA 1
ATOM 1679 C C . SER A 1 213 ? 0.998 1.414 -21.376 1.00 80.81 213 SER A C 1
ATOM 1681 O O . SER A 1 213 ? 1.633 1.505 -20.322 1.00 80.81 213 SER A O 1
ATOM 1683 N N . PRO A 1 214 ? 1.508 1.881 -22.529 1.00 84.56 214 PRO A N 1
ATOM 1684 C CA . PRO A 1 214 ? 2.852 2.466 -22.616 1.00 84.56 214 PRO A CA 1
ATOM 1685 C C . PRO A 1 214 ? 3.046 3.676 -21.680 1.00 84.56 214 PRO A C 1
ATOM 1687 O O . PRO A 1 214 ? 4.146 3.905 -21.182 1.00 84.56 214 PRO A O 1
ATOM 1690 N N . ASP A 1 215 ? 1.970 4.386 -21.325 1.00 87.69 215 ASP A N 1
ATOM 1691 C CA . ASP A 1 215 ? 2.009 5.574 -20.461 1.00 87.69 215 ASP A CA 1
ATOM 1692 C C . ASP A 1 215 ? 2.597 5.331 -19.065 1.00 87.69 215 ASP A C 1
ATOM 1694 O O . ASP A 1 215 ? 3.266 6.203 -18.502 1.00 87.69 215 ASP A O 1
ATOM 1698 N N . VAL A 1 216 ? 2.405 4.138 -18.492 1.00 88.62 216 VAL A N 1
ATOM 1699 C CA . VAL A 1 216 ? 3.031 3.801 -17.204 1.00 88.62 216 VAL A CA 1
ATOM 1700 C C . VAL A 1 216 ? 4.536 3.641 -17.383 1.00 88.62 216 VAL A C 1
ATOM 1702 O O . VAL A 1 216 ? 5.297 4.091 -16.525 1.00 88.62 216 VAL A O 1
ATOM 1705 N N . PHE A 1 217 ? 4.977 3.043 -18.496 1.00 87.06 217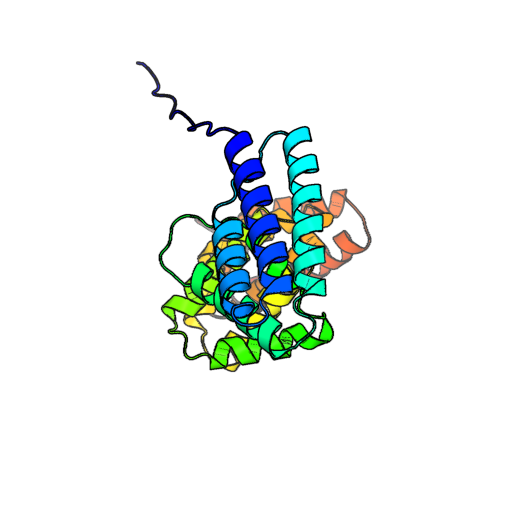 PHE A N 1
ATOM 1706 C CA . PHE A 1 217 ? 6.398 2.926 -18.804 1.00 87.06 217 PHE A CA 1
ATOM 1707 C C . PHE A 1 217 ? 7.020 4.315 -19.015 1.00 87.06 217 PHE A C 1
ATOM 1709 O O . PHE A 1 217 ? 8.070 4.607 -18.449 1.00 87.06 217 PHE A O 1
ATOM 1716 N N . HIS A 1 218 ? 6.332 5.237 -19.692 1.00 86.31 218 HIS A N 1
ATOM 1717 C CA . HIS A 1 218 ? 6.827 6.609 -19.883 1.00 86.31 218 HIS A CA 1
ATOM 1718 C C . HIS A 1 218 ? 7.097 7.341 -18.565 1.00 86.31 218 HIS A C 1
ATOM 1720 O O . HIS A 1 218 ? 8.114 8.022 -18.429 1.00 86.31 218 HIS A O 1
ATOM 1726 N N . LYS A 1 219 ? 6.235 7.148 -17.560 1.00 90.75 219 LYS A N 1
ATOM 1727 C CA . LYS A 1 219 ? 6.402 7.751 -16.227 1.00 90.75 219 LYS A CA 1
ATOM 1728 C C . LYS A 1 219 ? 7.660 7.282 -15.494 1.00 90.75 219 LYS A C 1
ATOM 1730 O O . LYS A 1 219 ? 8.134 7.984 -14.602 1.00 90.75 219 LYS A O 1
ATOM 1735 N N . ILE A 1 220 ? 8.210 6.116 -15.841 1.00 90.75 220 ILE A N 1
ATOM 1736 C CA . ILE A 1 220 ? 9.372 5.538 -15.152 1.00 90.75 220 ILE A CA 1
ATOM 1737 C C . ILE A 1 220 ? 10.684 5.636 -15.932 1.00 90.75 220 ILE A C 1
ATOM 1739 O O . ILE A 1 220 ? 11.728 5.544 -15.293 1.00 90.75 220 ILE A O 1
ATOM 1743 N N . ILE A 1 221 ? 10.669 5.874 -17.252 1.00 87.00 221 ILE A N 1
ATOM 1744 C CA . ILE A 1 221 ? 11.897 5.956 -18.070 1.00 87.00 221 ILE A CA 1
ATOM 1745 C C . ILE A 1 221 ? 12.863 7.012 -17.519 1.00 87.00 221 ILE A C 1
ATOM 1747 O O . ILE A 1 221 ? 14.031 6.716 -17.281 1.00 87.00 221 ILE A O 1
ATOM 1751 N N . LEU A 1 222 ? 12.380 8.231 -17.259 1.00 86.56 222 LEU A N 1
ATOM 1752 C CA . LEU A 1 222 ? 13.237 9.311 -16.756 1.00 86.56 222 LEU A CA 1
ATOM 17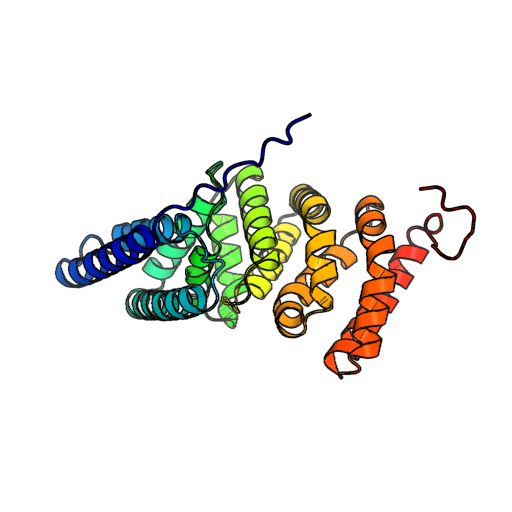53 C C . LEU A 1 222 ? 13.765 9.032 -15.329 1.00 86.56 222 LEU A C 1
ATOM 1755 O O . LEU A 1 222 ? 14.962 9.191 -15.092 1.00 86.56 222 LEU A O 1
ATOM 1759 N N . PRO A 1 223 ? 12.938 8.588 -14.358 1.00 91.81 223 PRO A N 1
ATOM 1760 C CA . PRO A 1 223 ? 13.446 8.161 -13.053 1.00 91.81 223 PRO A CA 1
ATOM 1761 C C . PRO A 1 223 ? 14.388 6.945 -13.081 1.00 91.81 223 PRO A C 1
ATOM 1763 O O . PRO A 1 223 ? 15.205 6.811 -12.167 1.00 91.81 223 PRO A O 1
ATOM 1766 N N . ALA A 1 224 ? 14.256 6.040 -14.059 1.00 91.69 224 ALA A N 1
ATOM 1767 C CA . ALA A 1 224 ? 14.917 4.733 -14.076 1.00 91.69 224 ALA A CA 1
ATOM 1768 C C . ALA A 1 224 ? 16.438 4.824 -13.983 1.00 91.69 224 ALA A C 1
ATOM 1770 O O . ALA A 1 224 ? 17.033 4.149 -13.142 1.00 91.69 224 ALA A O 1
ATOM 1771 N N . GLU A 1 225 ? 17.056 5.676 -14.801 1.00 90.44 225 GLU A N 1
ATOM 1772 C CA . GLU A 1 225 ? 18.509 5.861 -14.808 1.00 90.44 225 GLU A CA 1
ATOM 1773 C C . GLU A 1 225 ? 19.015 6.277 -13.421 1.00 90.44 225 GLU A C 1
ATOM 1775 O O . GLU A 1 225 ? 19.924 5.660 -12.861 1.00 90.44 225 GLU A O 1
ATOM 1780 N N . HIS A 1 226 ? 18.361 7.273 -12.818 1.00 93.25 226 HIS A N 1
ATOM 1781 C CA . HIS A 1 226 ? 18.739 7.783 -11.506 1.00 93.25 226 HIS A CA 1
ATOM 1782 C C . HIS A 1 226 ? 18.569 6.733 -10.400 1.00 93.25 226 HIS A C 1
ATOM 1784 O O . HIS A 1 226 ? 19.449 6.578 -9.550 1.00 93.25 226 HIS A O 1
ATOM 1790 N N . VAL A 1 227 ? 17.460 5.986 -10.419 1.00 96.25 227 VAL A N 1
ATOM 1791 C CA . VAL A 1 227 ? 17.195 4.920 -9.443 1.00 96.25 227 VAL A CA 1
ATOM 1792 C C . VAL A 1 227 ? 18.224 3.798 -9.571 1.00 96.25 227 VAL A C 1
ATOM 1794 O O . VAL A 1 227 ? 18.803 3.397 -8.562 1.00 96.25 227 VAL A O 1
ATOM 1797 N N . ILE A 1 228 ? 18.511 3.326 -10.788 1.00 95.56 228 ILE A N 1
ATOM 1798 C CA . ILE A 1 228 ? 19.509 2.272 -11.024 1.00 95.56 228 ILE A CA 1
ATOM 1799 C C . ILE A 1 228 ? 20.893 2.730 -10.555 1.00 95.56 228 ILE A C 1
ATOM 1801 O O . ILE A 1 228 ? 21.560 1.993 -9.830 1.00 95.56 228 ILE A O 1
ATOM 1805 N N . MET A 1 229 ? 21.305 3.951 -10.900 1.00 95.94 229 MET A N 1
ATOM 1806 C CA . MET A 1 229 ? 22.589 4.513 -10.476 1.00 95.94 229 MET A CA 1
ATOM 1807 C C . MET A 1 229 ? 22.710 4.574 -8.944 1.00 95.94 229 MET A C 1
ATOM 1809 O O . MET A 1 229 ? 23.740 4.189 -8.385 1.00 95.94 229 MET A O 1
ATOM 1813 N N . LEU A 1 230 ? 21.671 5.034 -8.237 1.00 97.06 230 LEU A N 1
ATOM 1814 C CA . LEU A 1 230 ? 21.689 5.096 -6.771 1.00 97.06 230 LEU A CA 1
ATOM 1815 C C . LEU A 1 230 ? 21.729 3.703 -6.129 1.00 97.06 230 LEU A C 1
ATOM 1817 O O . LEU A 1 230 ? 22.491 3.496 -5.184 1.00 97.06 230 LEU A O 1
ATOM 1821 N N . LEU A 1 231 ? 20.987 2.733 -6.670 1.00 96.50 231 LEU A N 1
ATOM 1822 C CA . LEU A 1 231 ? 21.041 1.340 -6.216 1.00 96.50 231 LEU A CA 1
ATOM 1823 C C . LEU A 1 231 ? 22.426 0.713 -6.444 1.00 96.50 231 LEU A C 1
ATOM 1825 O O . LEU A 1 231 ? 22.910 -0.049 -5.602 1.00 96.50 231 LEU A O 1
ATOM 1829 N N . GLN A 1 232 ? 23.079 1.035 -7.566 1.00 96.06 232 GLN A N 1
ATOM 1830 C CA . GLN A 1 232 ? 24.432 0.563 -7.871 1.00 96.06 232 GLN A CA 1
ATOM 1831 C C . GLN A 1 232 ? 25.437 1.133 -6.874 1.00 96.06 232 GLN A C 1
ATOM 1833 O O . GLN A 1 232 ? 26.280 0.397 -6.364 1.00 96.06 232 GLN A O 1
ATOM 1838 N N . LYS A 1 233 ? 25.309 2.428 -6.558 1.00 96.81 233 LYS A N 1
ATOM 1839 C CA . LYS A 1 233 ? 26.142 3.106 -5.563 1.00 96.81 233 LYS A CA 1
ATOM 1840 C C . LYS A 1 233 ? 25.956 2.533 -4.156 1.00 96.81 233 LYS A C 1
ATOM 1842 O O . LYS A 1 233 ? 26.933 2.446 -3.420 1.00 96.81 233 LYS A O 1
ATOM 1847 N N . GLU A 1 234 ? 24.735 2.151 -3.778 1.00 96.19 234 GLU A N 1
ATOM 1848 C CA . GLU A 1 234 ? 24.470 1.485 -2.495 1.00 96.19 234 GLU A CA 1
ATOM 1849 C C . GLU A 1 234 ? 25.189 0.132 -2.393 1.00 96.19 234 GLU A C 1
ATOM 1851 O O . GLU A 1 234 ? 25.763 -0.186 -1.356 1.00 96.19 234 GLU A O 1
ATOM 1856 N N . GLY A 1 235 ? 25.163 -0.666 -3.464 1.00 93.44 235 GLY A N 1
ATOM 1857 C CA . GLY A 1 235 ? 25.949 -1.895 -3.581 1.00 93.44 235 GLY A CA 1
ATOM 1858 C C . GLY A 1 235 ? 25.581 -3.047 -2.633 1.00 93.44 235 GLY A C 1
ATOM 1859 O O . GLY A 1 235 ? 26.342 -4.018 -2.590 1.00 93.44 235 GLY A O 1
ATOM 1860 N N . SER A 1 236 ? 24.454 -2.971 -1.913 1.00 96.19 236 SER A N 1
ATOM 1861 C CA . SER A 1 236 ? 23.950 -4.033 -1.032 1.00 96.19 236 SER A CA 1
ATOM 1862 C C . SER A 1 236 ? 23.388 -5.219 -1.827 1.00 96.19 236 SER A C 1
ATOM 1864 O O . SER A 1 236 ? 23.015 -5.080 -2.993 1.00 96.19 236 SER A O 1
ATOM 1866 N N . ASP A 1 237 ? 23.270 -6.395 -1.205 1.00 95.44 237 ASP A N 1
ATOM 1867 C CA . ASP A 1 237 ? 22.658 -7.560 -1.868 1.00 95.44 237 ASP A CA 1
ATOM 1868 C C . ASP A 1 237 ? 21.213 -7.269 -2.294 1.00 95.44 237 ASP A C 1
ATOM 1870 O O . ASP A 1 237 ? 20.807 -7.589 -3.411 1.00 95.44 237 ASP A O 1
ATOM 1874 N N . CYS A 1 238 ? 20.470 -6.556 -1.443 1.00 93.56 238 CYS A N 1
ATOM 1875 C CA . CYS A 1 238 ? 19.119 -6.099 -1.745 1.00 93.56 238 CYS A CA 1
ATOM 1876 C C . CYS A 1 238 ? 19.103 -5.135 -2.944 1.00 93.56 238 CYS A C 1
ATOM 1878 O O . CYS A 1 238 ? 18.271 -5.279 -3.837 1.00 93.56 238 CYS A O 1
ATOM 1880 N N . SER A 1 239 ? 20.018 -4.158 -3.018 1.00 96.06 239 SER A N 1
ATOM 1881 C CA . SER A 1 239 ? 20.049 -3.224 -4.153 1.00 96.06 239 SER A CA 1
ATOM 1882 C C . SER A 1 239 ? 20.397 -3.928 -5.465 1.00 96.06 239 SER A C 1
ATOM 1884 O O . SER A 1 239 ? 19.754 -3.669 -6.483 1.00 96.06 239 SER A O 1
ATOM 1886 N N . ARG A 1 240 ? 21.339 -4.878 -5.438 1.00 96.44 240 ARG A N 1
ATOM 1887 C CA . ARG A 1 240 ? 21.709 -5.708 -6.596 1.00 96.44 240 ARG A CA 1
ATOM 1888 C C . ARG A 1 240 ? 20.553 -6.576 -7.077 1.00 96.44 240 ARG A C 1
ATOM 1890 O O . ARG A 1 240 ? 20.304 -6.637 -8.281 1.00 96.44 240 ARG A O 1
ATOM 1897 N N . GLU A 1 241 ? 19.822 -7.204 -6.157 1.00 96.38 241 GLU A N 1
ATOM 1898 C CA . GLU A 1 241 ? 18.631 -7.990 -6.486 1.00 96.38 241 GLU A CA 1
ATOM 1899 C C . GLU A 1 241 ? 17.571 -7.124 -7.183 1.00 96.38 241 GLU A C 1
ATOM 1901 O O . GLU A 1 241 ? 17.014 -7.521 -8.210 1.00 96.38 241 GLU A O 1
ATOM 1906 N N . TYR A 1 242 ? 17.321 -5.915 -6.671 1.00 96.06 242 TYR A N 1
ATOM 1907 C CA . TYR A 1 242 ? 16.368 -4.992 -7.283 1.00 96.06 242 TYR A CA 1
ATOM 1908 C C . TYR A 1 242 ? 16.835 -4.474 -8.643 1.00 96.06 242 TYR A C 1
ATOM 1910 O O . TYR A 1 242 ? 16.024 -4.446 -9.564 1.00 96.06 242 TYR A O 1
ATOM 1918 N N . ILE A 1 243 ? 18.120 -4.145 -8.822 1.00 96.38 243 ILE A N 1
ATOM 1919 C CA . ILE A 1 243 ? 18.666 -3.792 -10.145 1.00 96.38 243 ILE A CA 1
ATOM 1920 C C . ILE A 1 243 ? 18.401 -4.921 -11.139 1.00 96.38 243 ILE A C 1
ATOM 1922 O O . ILE A 1 243 ? 17.898 -4.668 -12.229 1.00 96.38 243 ILE A O 1
ATOM 1926 N N . PHE A 1 244 ? 18.689 -6.169 -10.764 1.00 96.12 244 PHE A N 1
ATOM 1927 C CA . PHE A 1 244 ? 18.468 -7.314 -11.642 1.00 96.12 244 PHE A CA 1
ATOM 1928 C C . PHE A 1 244 ? 16.992 -7.469 -12.033 1.00 96.12 244 PHE A C 1
ATOM 1930 O O . PHE A 1 244 ? 16.681 -7.647 -13.213 1.00 96.12 244 PHE A O 1
ATOM 1937 N N . LYS A 1 245 ? 16.072 -7.358 -11.066 1.00 95.81 245 LYS A N 1
ATOM 1938 C CA . LYS A 1 245 ? 14.625 -7.410 -11.329 1.00 95.81 245 LYS A CA 1
ATOM 1939 C C . LYS A 1 245 ? 14.174 -6.271 -12.248 1.00 95.81 245 LYS A C 1
ATOM 1941 O O . LYS A 1 245 ? 13.443 -6.530 -13.199 1.00 95.81 245 LYS A O 1
ATOM 1946 N N . LEU A 1 246 ? 14.642 -5.045 -12.004 1.00 94.44 246 LEU A N 1
ATOM 1947 C CA . LEU A 1 246 ? 14.304 -3.867 -12.805 1.00 94.44 246 LEU A CA 1
ATOM 1948 C C . LEU A 1 246 ? 14.829 -3.971 -14.236 1.00 94.44 246 LEU A C 1
ATOM 1950 O O . LEU A 1 246 ? 14.066 -3.764 -15.169 1.00 94.44 246 LEU A O 1
ATOM 1954 N N . VAL A 1 247 ? 16.096 -4.350 -14.427 1.00 93.06 247 VAL A N 1
ATOM 1955 C CA . VAL A 1 247 ? 16.694 -4.503 -15.763 1.00 93.06 247 VAL A CA 1
ATOM 1956 C C . VAL A 1 247 ? 15.947 -5.553 -16.580 1.00 93.06 247 VAL A C 1
ATOM 1958 O O . VAL A 1 247 ? 15.641 -5.312 -17.744 1.00 93.06 247 VAL A O 1
ATOM 1961 N N . ARG A 1 248 ? 15.599 -6.698 -15.977 1.00 93.00 248 ARG A N 1
ATOM 1962 C CA . ARG A 1 248 ? 14.807 -7.733 -16.660 1.00 93.00 248 ARG A CA 1
ATOM 1963 C C . ARG A 1 248 ? 13.430 -7.232 -17.066 1.00 93.00 248 ARG A C 1
ATOM 1965 O O . ARG A 1 248 ? 12.967 -7.541 -18.158 1.00 93.00 248 ARG A O 1
ATOM 1972 N N . LEU A 1 249 ? 12.785 -6.482 -16.181 1.00 91.88 249 LEU A N 1
ATOM 1973 C CA . LEU A 1 249 ? 11.464 -5.939 -16.439 1.00 91.88 249 LEU A CA 1
ATOM 1974 C C . LEU A 1 249 ? 11.523 -4.870 -17.539 1.00 91.88 249 LEU A C 1
ATOM 1976 O O . LEU A 1 249 ? 10.713 -4.903 -18.455 1.00 91.88 249 LEU A O 1
ATOM 1980 N N . PHE A 1 250 ? 12.509 -3.973 -17.503 1.00 89.56 250 PHE A N 1
ATOM 1981 C CA . PHE A 1 250 ? 12.698 -2.953 -18.535 1.00 89.56 250 PHE A CA 1
ATOM 1982 C C . PHE A 1 250 ? 13.063 -3.547 -19.886 1.00 89.56 250 PHE A C 1
ATOM 1984 O O . PHE A 1 250 ? 12.548 -3.070 -20.885 1.00 89.56 250 PHE A O 1
ATOM 1991 N N . ALA A 1 251 ? 13.884 -4.599 -19.932 1.00 89.06 251 ALA A N 1
ATOM 1992 C CA . ALA A 1 251 ? 14.137 -5.324 -21.174 1.00 89.06 251 ALA A CA 1
ATOM 1993 C C . ALA A 1 251 ? 12.824 -5.844 -21.781 1.00 89.06 251 ALA A C 1
ATOM 1995 O O . ALA A 1 251 ? 12.526 -5.547 -22.931 1.00 89.06 251 ALA A O 1
ATOM 1996 N N . ALA A 1 252 ? 11.985 -6.504 -20.974 1.00 89.50 252 ALA A N 1
ATOM 1997 C CA . ALA A 1 252 ? 10.683 -6.987 -21.429 1.00 89.50 252 ALA A CA 1
ATOM 1998 C C . ALA A 1 252 ? 9.737 -5.851 -21.874 1.00 89.50 252 ALA A C 1
ATOM 2000 O O . ALA A 1 252 ? 9.020 -6.005 -22.859 1.00 89.50 252 ALA A O 1
ATOM 2001 N N . LEU A 1 253 ? 9.735 -4.709 -21.177 1.00 87.25 253 LEU A N 1
ATOM 2002 C CA . LEU A 1 253 ? 8.924 -3.546 -21.558 1.00 87.25 253 LEU A CA 1
ATOM 2003 C C . LEU A 1 253 ? 9.433 -2.866 -22.836 1.00 87.25 253 LEU A C 1
ATOM 2005 O O . LEU A 1 253 ? 8.620 -2.455 -23.655 1.00 87.25 253 LEU A O 1
ATOM 2009 N N . MET A 1 254 ? 10.748 -2.765 -23.034 1.00 85.88 254 MET A N 1
ATOM 2010 C CA . MET A 1 254 ? 11.330 -2.226 -24.269 1.00 85.88 254 MET A CA 1
ATOM 2011 C C . MET A 1 254 ? 11.060 -3.139 -25.467 1.00 85.88 254 MET A C 1
ATOM 2013 O O . MET A 1 254 ? 10.787 -2.635 -26.552 1.00 85.88 254 MET A O 1
ATOM 2017 N N . ASP A 1 255 ? 11.075 -4.461 -25.273 1.00 86.06 255 ASP A N 1
ATOM 2018 C CA . ASP A 1 255 ? 10.699 -5.422 -26.316 1.00 86.06 255 ASP A CA 1
ATOM 2019 C C . ASP A 1 255 ? 9.214 -5.295 -26.692 1.00 86.06 255 ASP A C 1
ATOM 2021 O O . ASP A 1 255 ? 8.851 -5.396 -27.864 1.00 86.06 255 ASP A O 1
ATOM 2025 N N . LEU A 1 256 ? 8.350 -5.048 -25.701 1.00 84.69 256 LEU A N 1
ATOM 2026 C CA . LEU A 1 256 ? 6.915 -4.845 -25.905 1.00 84.69 256 LEU A CA 1
ATOM 2027 C C . LEU A 1 256 ? 6.598 -3.495 -26.565 1.00 84.69 256 LEU A C 1
ATOM 2029 O O . LEU A 1 256 ? 5.667 -3.396 -27.365 1.00 84.69 256 LEU A O 1
ATOM 2033 N N . TYR A 1 257 ? 7.385 -2.465 -26.253 1.00 80.88 257 TYR A N 1
ATOM 2034 C CA . TYR A 1 257 ? 7.207 -1.099 -26.732 1.00 80.88 257 TYR A CA 1
ATOM 2035 C C . TYR A 1 257 ? 8.488 -0.581 -27.424 1.00 80.88 257 TYR A C 1
ATOM 2037 O O . TYR A 1 257 ? 9.150 0.332 -26.919 1.00 80.88 257 TYR A O 1
ATOM 2045 N N . PRO A 1 258 ? 8.845 -1.117 -28.610 1.00 68.88 258 PRO A N 1
ATOM 2046 C CA . PRO A 1 258 ? 10.137 -0.864 -29.261 1.00 68.88 258 PRO A CA 1
ATOM 2047 C C . PRO A 1 258 ? 10.361 0.596 -29.684 1.00 68.88 258 PRO A C 1
ATOM 2049 O O . PRO A 1 258 ? 11.505 1.012 -29.857 1.00 68.88 258 PRO A O 1
ATOM 2052 N N . GLY A 1 259 ? 9.293 1.392 -29.814 1.00 67.38 259 GLY A N 1
ATOM 2053 C CA . GLY A 1 259 ? 9.366 2.830 -30.106 1.00 67.38 259 GLY A CA 1
ATOM 2054 C C . GLY A 1 259 ? 9.831 3.704 -28.935 1.00 67.38 259 GLY A C 1
ATOM 2055 O O . GLY A 1 259 ? 9.998 4.903 -29.117 1.00 67.38 259 GLY A O 1
ATOM 2056 N N . TYR A 1 260 ? 10.045 3.120 -27.753 1.00 61.88 260 TYR A N 1
ATOM 2057 C CA . TYR A 1 260 ? 10.382 3.842 -26.520 1.00 61.88 260 TYR A CA 1
ATOM 2058 C C . TYR A 1 260 ? 11.719 3.402 -25.938 1.00 61.88 260 TYR A C 1
ATOM 2060 O O . TYR A 1 260 ? 11.946 3.470 -24.729 1.00 61.88 260 TYR A O 1
ATOM 2068 N N . ASN A 1 261 ? 12.615 2.927 -26.801 1.00 59.38 261 ASN A N 1
ATOM 2069 C CA . ASN A 1 261 ? 13.972 2.624 -26.405 1.00 59.38 261 ASN A CA 1
ATOM 2070 C C . ASN A 1 261 ? 14.716 3.950 -26.132 1.00 59.38 261 ASN A C 1
ATOM 2072 O O . ASN A 1 261 ? 14.959 4.715 -27.069 1.00 59.38 261 ASN A O 1
ATOM 2076 N N . PRO A 1 262 ? 15.130 4.244 -24.883 1.00 55.97 262 PRO A N 1
ATOM 2077 C CA . PRO A 1 262 ? 15.897 5.455 -24.584 1.00 55.97 262 PRO A CA 1
ATOM 2078 C C . PRO A 1 262 ? 17.268 5.478 -25.288 1.00 55.97 262 PRO A C 1
ATOM 2080 O O . PRO A 1 262 ? 17.933 6.508 -25.306 1.00 55.97 262 PRO A O 1
ATOM 2083 N N . LEU A 1 263 ? 17.695 4.354 -25.878 1.00 51.19 263 LEU A N 1
ATOM 2084 C CA . LEU A 1 263 ? 18.920 4.222 -26.669 1.00 51.19 263 LEU A CA 1
ATOM 2085 C C . LEU A 1 263 ? 18.722 4.535 -28.163 1.00 51.19 263 LEU A C 1
ATOM 2087 O O . LEU A 1 263 ? 19.710 4.583 -28.895 1.00 51.19 263 LEU A O 1
ATOM 2091 N N . THR A 1 264 ? 17.486 4.736 -28.637 1.00 46.53 264 THR A N 1
ATOM 2092 C CA . THR A 1 264 ? 17.223 5.171 -30.016 1.00 46.53 264 THR A CA 1
ATOM 2093 C C . THR A 1 264 ? 16.966 6.682 -30.060 1.00 46.53 264 THR A C 1
ATOM 2095 O O . THR A 1 264 ? 16.094 7.163 -29.335 1.00 46.53 264 THR A O 1
ATOM 2098 N N . PRO A 1 265 ? 17.685 7.443 -30.906 1.00 42.69 265 PRO A N 1
ATOM 2099 C CA . PRO A 1 265 ? 17.635 8.910 -30.942 1.00 42.69 265 PRO A CA 1
ATOM 2100 C C . PRO A 1 265 ? 16.299 9.515 -31.416 1.00 42.69 265 PRO A C 1
ATOM 2102 O O . PRO A 1 265 ? 16.161 10.734 -31.395 1.00 42.69 265 PRO A O 1
ATOM 2105 N N . ASP A 1 266 ? 15.317 8.694 -31.794 1.00 42.06 266 ASP A N 1
ATOM 2106 C CA . ASP A 1 266 ? 14.002 9.136 -32.279 1.00 42.06 266 ASP A CA 1
ATOM 2107 C C . ASP A 1 266 ? 12.927 9.233 -31.175 1.00 42.06 266 ASP A C 1
ATOM 2109 O O . ASP A 1 266 ? 11.764 9.514 -31.469 1.00 42.06 266 ASP A O 1
ATOM 2113 N N . CYS A 1 267 ? 13.290 9.043 -29.899 1.00 42.09 267 CYS A N 1
ATOM 2114 C CA . CYS A 1 267 ? 12.396 9.303 -28.766 1.00 42.09 267 CYS A CA 1
ATOM 2115 C C . CYS A 1 267 ? 12.161 10.817 -28.601 1.00 42.09 267 CYS A C 1
ATOM 2117 O O . CYS A 1 267 ? 12.815 11.485 -27.799 1.00 42.09 267 CYS A O 1
ATOM 2119 N N . VAL A 1 268 ? 11.224 11.368 -29.372 1.00 37.94 268 VAL A N 1
ATOM 2120 C CA . VAL A 1 268 ? 10.648 12.692 -29.114 1.00 37.94 268 VAL A CA 1
ATOM 2121 C C . VAL A 1 268 ? 9.663 12.553 -27.950 1.00 37.94 268 VAL A C 1
ATOM 2123 O O . VAL A 1 268 ? 8.656 11.856 -28.071 1.00 37.94 268 VAL A O 1
ATOM 2126 N N . LEU A 1 269 ? 10.009 13.183 -26.822 1.00 42.66 269 LEU A N 1
ATOM 2127 C CA . LEU A 1 269 ? 9.122 13.449 -25.681 1.00 42.66 269 LEU A CA 1
ATOM 2128 C C . LEU A 1 269 ? 7.945 14.346 -26.078 1.00 42.66 269 LEU A C 1
ATOM 2130 O O . LEU A 1 269 ? 8.187 15.328 -26.820 1.00 42.66 269 LEU A O 1
#

Sequence (269 aa):
MAVKQKVVECVDPATTEARLHLLLRSLEVAKRDGIQRDKVCVEIVAGLGMFQIPSDPEKFIKFIKNLEFVESVLKQECTNGELMYATLEALYNEISHPSKVLSPAMSVVLQLIEPDNIATAVKWILRGGYTDQNLERALLNLCTWLTKWTYTPNLGTLVLAFMQGLEAEQHFDILLEVTLATIEPLFRLLVLPDSRRSVGPVVLYMLSKVQNSPDVFHKIILPAEHVIMLLQKEGSDCSREYIFKLVRLFAALMDLYPGYNPLTPDCVL